Protein AF-A0A7C5I422-F1 (afdb_monomer)

Structure (mmCIF, N/CA/C/O backbone):
data_AF-A0A7C5I422-F1
#
_entry.id   AF-A0A7C5I422-F1
#
loop_
_atom_site.group_PDB
_atom_site.id
_atom_site.type_symbol
_atom_site.label_atom_id
_atom_site.label_alt_id
_atom_site.label_comp_id
_atom_site.label_asym_id
_atom_site.label_entity_id
_atom_site.label_seq_id
_atom_site.pdbx_PDB_ins_code
_atom_site.Cartn_x
_atom_site.Cartn_y
_atom_site.Cartn_z
_atom_site.occupancy
_atom_site.B_iso_or_equiv
_atom_site.auth_seq_id
_atom_site.auth_comp_id
_atom_site.auth_asym_id
_atom_site.auth_atom_id
_atom_site.pdbx_PDB_model_num
ATOM 1 N N . MET A 1 1 ? 21.939 -14.431 110.441 1.00 42.75 1 MET A N 1
ATOM 2 C CA . MET A 1 1 ? 22.656 -13.988 109.222 1.00 42.75 1 MET A CA 1
ATOM 3 C C . MET A 1 1 ? 22.230 -14.863 108.056 1.00 42.75 1 MET A C 1
ATOM 5 O O . MET A 1 1 ? 22.347 -16.078 108.140 1.00 42.75 1 MET A O 1
ATOM 9 N N . LYS A 1 2 ? 21.642 -14.237 107.033 1.00 37.41 2 LYS A N 1
ATOM 10 C CA . LYS A 1 2 ? 21.065 -14.858 105.834 1.00 37.41 2 LYS A CA 1
ATOM 11 C C . LYS A 1 2 ? 22.174 -15.446 104.947 1.00 37.41 2 LYS A C 1
ATOM 13 O O . LYS A 1 2 ? 23.120 -14.734 104.632 1.00 37.41 2 LYS A O 1
ATOM 18 N N . LYS A 1 3 ? 22.029 -16.696 104.501 1.00 43.66 3 LYS A N 1
ATOM 19 C CA . LYS A 1 3 ? 22.681 -17.207 103.285 1.00 43.66 3 LYS A CA 1
ATOM 20 C C . LYS A 1 3 ? 21.582 -17.301 102.229 1.00 43.66 3 LYS A C 1
ATOM 22 O O . LYS A 1 3 ? 20.646 -18.074 102.393 1.00 43.66 3 LYS A O 1
ATOM 27 N N . GLY A 1 4 ? 21.624 -16.405 101.247 1.00 39.38 4 GLY A N 1
ATOM 28 C CA . GLY A 1 4 ? 20.637 -16.345 100.173 1.00 39.38 4 GLY A CA 1
ATOM 29 C C . GLY A 1 4 ? 20.908 -17.432 99.140 1.00 39.38 4 GLY A C 1
ATOM 30 O O . GLY A 1 4 ? 22.001 -17.492 98.586 1.00 39.38 4 GLY A O 1
ATOM 31 N N . THR A 1 5 ? 19.913 -18.276 98.891 1.00 47.19 5 THR A N 1
ATOM 32 C CA . THR A 1 5 ? 19.882 -19.204 97.759 1.00 47.19 5 THR A CA 1
ATOM 33 C C . THR A 1 5 ? 19.388 -18.438 96.534 1.00 47.19 5 THR A C 1
ATOM 35 O O . THR A 1 5 ? 18.280 -17.906 96.541 1.00 47.19 5 THR A O 1
ATOM 38 N N . ILE A 1 6 ? 20.218 -18.353 95.496 1.00 46.00 6 ILE A N 1
ATOM 39 C CA . ILE A 1 6 ? 19.860 -17.779 94.194 1.00 46.00 6 ILE A CA 1
ATOM 40 C C . ILE A 1 6 ? 19.077 -18.846 93.420 1.00 46.00 6 ILE A C 1
ATOM 42 O O . ILE A 1 6 ? 19.628 -19.887 93.074 1.00 46.00 6 ILE A O 1
ATOM 46 N N . ILE A 1 7 ? 17.794 -18.594 93.161 1.00 45.88 7 ILE A N 1
ATOM 47 C CA . ILE A 1 7 ? 16.982 -19.372 92.218 1.00 45.88 7 ILE A CA 1
ATOM 48 C C . ILE A 1 7 ? 17.009 -18.620 90.887 1.00 45.88 7 ILE A C 1
ATOM 50 O O . ILE A 1 7 ? 16.511 -17.500 90.787 1.00 45.88 7 ILE A O 1
ATOM 54 N N . ILE A 1 8 ? 17.626 -19.227 89.875 1.00 39.50 8 ILE A N 1
ATOM 55 C CA . ILE A 1 8 ? 17.641 -18.733 88.496 1.00 39.50 8 ILE A CA 1
ATOM 56 C C . ILE A 1 8 ? 16.322 -19.164 87.843 1.00 39.50 8 ILE A C 1
ATOM 58 O O . ILE A 1 8 ? 16.102 -20.350 87.612 1.00 39.50 8 ILE A O 1
ATOM 62 N N . PHE A 1 9 ? 15.443 -18.206 87.548 1.00 37.94 9 PHE A N 1
ATOM 63 C CA . PHE A 1 9 ? 14.277 -18.424 86.690 1.00 37.94 9 PHE A CA 1
ATOM 64 C C . PHE A 1 9 ? 14.712 -18.277 85.227 1.00 37.94 9 PHE A C 1
ATOM 66 O O . PHE A 1 9 ? 14.971 -17.173 84.753 1.00 37.94 9 PHE A O 1
ATOM 73 N N . ILE A 1 10 ? 14.806 -19.396 84.510 1.00 41.19 10 ILE A N 1
ATOM 74 C CA . ILE A 1 10 ? 14.985 -19.409 83.056 1.00 41.19 10 ILE A CA 1
ATOM 75 C C . ILE A 1 10 ? 13.600 -19.188 82.440 1.00 41.19 10 ILE A C 1
ATOM 77 O O . ILE A 1 10 ? 12.771 -20.095 82.407 1.00 41.19 10 ILE A O 1
ATOM 81 N N . PHE A 1 11 ? 13.331 -17.963 81.986 1.00 38.19 11 PHE A N 1
ATOM 82 C CA . PHE A 1 11 ? 12.159 -17.655 81.168 1.00 38.19 11 PHE A CA 1
ATOM 83 C C . PHE A 1 11 ? 12.403 -18.200 79.756 1.00 38.19 11 PHE A C 1
ATOM 85 O O . PHE A 1 11 ? 13.104 -17.593 78.949 1.00 38.19 11 PHE A O 1
ATOM 92 N N . LEU A 1 12 ? 11.853 -19.379 79.469 1.00 34.06 12 LEU A N 1
ATOM 93 C CA . LEU A 1 12 ? 11.825 -19.938 78.122 1.00 34.06 12 LEU A CA 1
ATOM 94 C C . LEU A 1 12 ? 10.730 -19.197 77.339 1.00 34.06 12 LEU A C 1
ATOM 96 O O . LEU A 1 12 ? 9.546 -19.510 77.451 1.00 34.06 12 LEU A O 1
ATOM 100 N N . LEU A 1 13 ? 11.124 -18.150 76.611 1.00 36.38 13 LEU A N 1
ATOM 101 C CA . LEU A 1 13 ? 10.251 -17.418 75.694 1.00 36.38 13 LEU A CA 1
ATOM 102 C C . LEU A 1 13 ? 9.844 -18.370 74.556 1.00 36.38 13 LEU A C 1
ATOM 104 O O . LEU A 1 13 ? 10.608 -18.604 73.624 1.00 36.38 13 LEU A O 1
ATOM 108 N N . MET A 1 14 ? 8.650 -18.953 74.659 1.00 37.53 14 MET A N 1
ATOM 109 C CA . MET A 1 14 ? 7.974 -19.621 73.546 1.00 37.53 14 MET A CA 1
ATOM 110 C C . MET A 1 14 ? 7.678 -18.567 72.469 1.00 37.53 14 MET A C 1
ATOM 112 O O . MET A 1 14 ? 6.914 -17.639 72.750 1.00 37.53 14 MET A O 1
ATOM 116 N N . PRO A 1 15 ? 8.253 -18.654 71.255 1.00 45.06 15 PRO A N 1
ATOM 117 C CA . PRO A 1 15 ? 7.842 -17.780 70.172 1.00 45.06 15 PRO A CA 1
ATOM 118 C C . PRO A 1 15 ? 6.413 -18.165 69.790 1.00 45.06 15 PRO A C 1
ATOM 120 O O . PRO A 1 15 ? 6.154 -19.262 69.296 1.00 45.06 15 PRO A O 1
ATOM 123 N N . THR A 1 16 ? 5.466 -17.265 70.043 1.00 41.78 16 THR A N 1
ATOM 124 C CA . THR A 1 16 ? 4.132 -17.346 69.456 1.00 41.78 16 THR A CA 1
ATOM 125 C C . THR A 1 16 ? 4.304 -17.336 67.942 1.00 41.78 16 THR A C 1
ATOM 127 O O . THR A 1 16 ? 4.751 -16.335 67.380 1.00 41.78 16 THR A O 1
ATOM 130 N N . LEU A 1 17 ? 4.000 -18.461 67.292 1.00 39.16 17 LEU A N 1
ATOM 131 C CA . LEU A 1 17 ? 3.896 -18.569 65.841 1.00 39.16 17 LEU A CA 1
ATOM 132 C C . LEU A 1 17 ? 2.776 -17.638 65.372 1.00 39.16 17 LEU A C 1
ATOM 134 O O . LEU A 1 17 ? 1.605 -18.006 65.317 1.00 39.16 17 LEU A O 1
ATOM 138 N N . SER A 1 18 ? 3.144 -16.399 65.075 1.00 41.84 18 SER A N 1
ATOM 139 C CA . SER A 1 18 ? 2.324 -15.479 64.309 1.00 41.84 18 SER A CA 1
ATOM 140 C C . SER A 1 18 ? 2.145 -16.092 62.922 1.00 41.84 18 SER A C 1
ATOM 142 O O . SER A 1 18 ? 3.098 -16.155 62.145 1.00 41.84 18 SER A O 1
ATOM 144 N N . ASN A 1 19 ? 0.936 -16.567 62.619 1.00 40.19 19 ASN A N 1
ATOM 145 C CA . ASN A 1 19 ? 0.514 -16.896 61.260 1.00 40.19 19 ASN A CA 1
ATOM 146 C C . ASN A 1 19 ? 0.511 -15.606 60.429 1.00 40.19 19 ASN A C 1
ATOM 148 O O . ASN A 1 19 ? -0.520 -14.957 60.260 1.00 40.19 19 ASN A O 1
ATOM 152 N N . TYR A 1 20 ? 1.676 -15.214 59.921 1.00 44.88 20 TYR A N 1
ATOM 153 C CA . TYR A 1 20 ? 1.751 -14.316 58.783 1.00 44.88 20 TYR A CA 1
ATOM 154 C C . TYR A 1 20 ? 1.329 -15.131 57.564 1.00 44.88 20 TYR A C 1
ATOM 156 O O . TYR A 1 20 ? 2.139 -15.824 56.952 1.00 44.88 20 TYR A O 1
ATOM 164 N N . ALA A 1 21 ? 0.035 -15.090 57.244 1.00 41.12 21 ALA A N 1
ATOM 165 C CA . ALA A 1 21 ? -0.415 -15.430 55.907 1.00 41.12 21 ALA A CA 1
ATOM 166 C C . ALA A 1 21 ? 0.289 -14.455 54.956 1.00 41.12 21 ALA A C 1
ATOM 168 O O . ALA A 1 21 ? -0.007 -13.259 54.948 1.00 41.12 21 ALA A O 1
ATOM 169 N N . LEU A 1 22 ? 1.289 -14.953 54.227 1.00 39.84 22 LEU A N 1
ATOM 170 C CA . LEU A 1 22 ? 1.863 -14.229 53.101 1.00 39.84 22 LEU A CA 1
ATOM 171 C C . LEU A 1 22 ? 0.705 -13.857 52.164 1.00 39.84 22 LEU A C 1
ATOM 173 O O . LEU A 1 22 ? -0.143 -14.718 51.911 1.00 39.84 22 LEU A O 1
ATOM 177 N N . PRO A 1 23 ? 0.634 -12.614 51.657 1.00 40.69 23 PRO A N 1
ATOM 178 C CA . PRO A 1 23 ? -0.298 -12.292 50.591 1.00 40.69 23 PRO A CA 1
ATOM 179 C C . PRO A 1 23 ? -0.019 -13.264 49.446 1.00 40.69 23 PRO A C 1
ATOM 181 O O . PRO A 1 23 ? 1.083 -13.266 48.898 1.00 40.69 23 PRO A O 1
ATOM 184 N N . GLN A 1 24 ? -0.981 -14.132 49.125 1.00 39.84 24 GLN A N 1
ATOM 185 C CA . GLN A 1 24 ? -0.955 -14.817 47.843 1.00 39.84 24 GLN A CA 1
ATOM 186 C C . GLN A 1 24 ? -1.009 -13.710 46.798 1.00 39.84 24 GLN A C 1
ATOM 188 O O . GLN A 1 24 ? -2.012 -13.005 46.694 1.00 39.84 24 GLN A O 1
ATOM 193 N N . GLU A 1 25 ? 0.090 -13.518 46.071 1.00 43.03 25 GLU A N 1
ATOM 194 C CA . GLU A 1 25 ? 0.028 -12.830 44.794 1.00 43.03 25 GLU A CA 1
ATOM 195 C C . GLU A 1 25 ? -1.039 -13.567 43.984 1.00 43.03 25 GLU A C 1
ATOM 197 O O . GLU A 1 25 ? -0.890 -14.754 43.679 1.00 43.03 25 GLU A O 1
ATOM 202 N N . GLU A 1 26 ? -2.160 -12.897 43.706 1.00 38.03 26 GLU A N 1
ATOM 203 C CA . GLU A 1 26 ? -3.045 -13.317 42.632 1.00 38.03 26 GLU A CA 1
ATOM 204 C C . GLU A 1 26 ? -2.162 -13.370 41.388 1.00 38.03 26 GLU A C 1
ATOM 206 O O . GLU A 1 26 ? -1.845 -12.346 40.778 1.00 38.03 26 GLU A O 1
ATOM 211 N N . HIS A 1 27 ? -1.717 -14.574 41.032 1.00 35.91 27 HIS A N 1
ATOM 212 C CA . HIS A 1 27 ? -1.288 -14.868 39.684 1.00 35.91 27 HIS A CA 1
ATOM 213 C C . HIS A 1 27 ? -2.509 -14.595 38.812 1.00 35.91 27 HIS A C 1
ATOM 215 O O . HIS A 1 27 ? -3.337 -15.473 38.582 1.00 35.91 27 HIS A O 1
ATOM 221 N N . VAL A 1 28 ? -2.653 -13.343 38.373 1.00 38.44 28 VAL A N 1
ATOM 222 C CA . VAL A 1 28 ? -3.520 -12.977 37.266 1.00 38.44 28 VAL A CA 1
ATOM 223 C C . VAL A 1 28 ? -2.924 -13.716 36.083 1.00 38.44 28 VAL A C 1
ATOM 225 O O . VAL A 1 28 ? -1.978 -13.248 35.446 1.00 38.44 28 VAL A O 1
ATOM 228 N N . GLU A 1 29 ? -3.417 -14.932 35.867 1.00 41.16 29 GLU A N 1
ATOM 229 C CA . GLU A 1 29 ? -3.233 -15.687 34.645 1.00 41.16 29 GLU A CA 1
ATOM 230 C C . GLU A 1 29 ? -3.565 -14.697 33.529 1.00 41.16 29 GLU A C 1
ATOM 232 O O . GLU A 1 29 ? -4.702 -14.239 33.397 1.00 41.16 29 GLU A O 1
ATOM 237 N N . ARG A 1 30 ? -2.538 -14.213 32.822 1.00 40.03 30 ARG A N 1
ATOM 238 C CA . ARG A 1 30 ? -2.735 -13.294 31.706 1.00 40.03 30 ARG A CA 1
ATOM 239 C C . ARG A 1 30 ? -3.423 -14.108 30.624 1.00 40.03 30 ARG A C 1
ATOM 241 O O . ARG A 1 30 ? -2.750 -14.703 29.791 1.00 40.03 30 ARG A O 1
ATOM 248 N N . VAL A 1 31 ? -4.751 -14.151 30.661 1.00 48.97 31 VAL A N 1
ATOM 249 C CA . VAL A 1 31 ? -5.569 -14.616 29.548 1.00 48.97 31 VAL A CA 1
ATOM 250 C C . VAL A 1 31 ? -5.203 -13.709 28.381 1.00 48.97 31 VAL A C 1
ATOM 252 O O . VAL A 1 31 ? -5.547 -12.525 28.354 1.00 48.97 31 VAL A O 1
ATOM 255 N N . VAL A 1 32 ? -4.387 -14.231 27.469 1.00 56.88 32 VAL A N 1
ATOM 256 C CA . VAL A 1 32 ? -4.018 -13.520 26.252 1.00 56.88 32 VAL A CA 1
ATOM 257 C C . VAL A 1 32 ? -5.264 -13.541 25.380 1.00 56.88 32 VAL A C 1
ATOM 259 O O . VAL A 1 32 ? -5.565 -14.542 24.744 1.00 56.88 32 VAL A O 1
ATOM 262 N N . SER A 1 33 ? -6.028 -12.452 25.401 1.00 65.25 33 SER A N 1
ATOM 263 C CA . SER A 1 33 ? -7.147 -12.269 24.480 1.00 65.25 33 SER A CA 1
ATOM 264 C C . SER A 1 33 ? -6.579 -12.140 23.068 1.00 65.25 33 SER A C 1
ATOM 266 O O . SER A 1 33 ? -5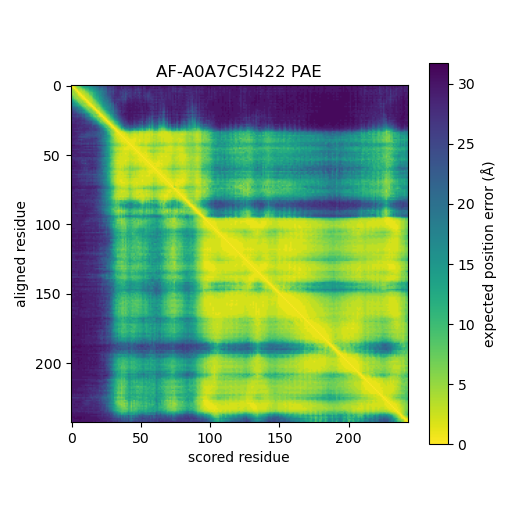.971 -11.122 22.733 1.00 65.25 33 SER A O 1
ATOM 268 N N . ILE A 1 34 ? -6.725 -13.187 22.255 1.00 75.56 34 ILE A N 1
ATOM 269 C CA . ILE A 1 34 ? -6.260 -13.198 20.866 1.00 75.56 34 ILE A CA 1
ATOM 270 C C . ILE A 1 34 ? -7.338 -12.557 19.992 1.00 75.56 34 ILE A C 1
ATOM 272 O O . ILE A 1 34 ? -8.433 -13.090 19.824 1.00 75.56 34 ILE A O 1
ATOM 276 N N . GLU A 1 35 ? -7.026 -11.401 19.412 1.00 81.00 35 GLU A N 1
ATOM 277 C CA . GLU A 1 35 ? -7.923 -10.717 18.483 1.00 81.00 35 GLU A CA 1
ATOM 278 C C . GLU A 1 35 ? -7.760 -11.260 17.058 1.00 81.00 35 GLU A C 1
ATOM 280 O O . GLU A 1 35 ? -6.677 -11.199 16.470 1.00 81.00 35 GLU A O 1
ATOM 285 N N . VAL A 1 36 ? -8.858 -11.735 16.460 1.00 85.00 36 VAL A N 1
ATOM 286 C CA . VAL A 1 36 ? -8.877 -12.238 15.078 1.00 85.00 36 VAL A CA 1
ATOM 287 C C . VAL A 1 36 ? -9.684 -11.285 14.184 1.00 85.00 36 VAL A C 1
ATOM 289 O O . VAL A 1 36 ? -10.916 -11.332 14.177 1.00 85.00 36 VAL A O 1
ATOM 292 N N . PRO A 1 37 ? -9.035 -10.395 13.407 1.00 85.56 37 PRO A N 1
ATOM 293 C CA . PRO A 1 37 ? -9.744 -9.459 12.543 1.00 85.56 37 PRO A CA 1
ATOM 294 C C . PRO A 1 37 ? -10.259 -10.150 11.275 1.00 85.56 37 PRO A C 1
ATOM 296 O O . PRO A 1 37 ? -9.485 -10.669 10.470 1.00 85.56 37 PRO A O 1
ATOM 299 N N . VAL A 1 38 ? -11.568 -10.070 11.034 1.00 88.19 38 VAL A N 1
ATOM 300 C CA . VAL A 1 38 ? -12.226 -10.642 9.847 1.00 88.19 38 VAL A CA 1
ATOM 301 C C . VAL A 1 38 ? -12.955 -9.574 9.029 1.00 88.19 38 VAL A C 1
ATOM 303 O O . VAL A 1 38 ? -13.407 -8.553 9.548 1.00 88.19 38 VAL A O 1
ATOM 306 N N . ARG A 1 39 ? -13.072 -9.789 7.712 1.00 89.88 39 ARG A N 1
ATOM 307 C CA . ARG A 1 39 ? -13.904 -8.967 6.816 1.00 89.88 39 ARG A CA 1
ATOM 308 C C . ARG A 1 39 ? -14.704 -9.873 5.895 1.00 89.88 39 ARG A C 1
ATOM 310 O O . ARG A 1 39 ? -14.115 -10.592 5.094 1.00 89.88 39 ARG A O 1
ATOM 317 N N . VAL A 1 40 ? -16.029 -9.793 5.972 1.00 90.88 40 VAL A N 1
ATOM 318 C CA . VAL A 1 40 ? -16.925 -10.656 5.195 1.00 90.88 40 VAL A CA 1
ATOM 319 C C . VAL A 1 40 ? -17.644 -9.843 4.124 1.00 90.88 40 VAL A C 1
ATOM 321 O O . VAL A 1 40 ? -18.265 -8.815 4.404 1.00 90.88 40 VAL A O 1
ATOM 324 N N . TYR A 1 41 ? -17.550 -10.310 2.879 1.00 92.06 41 TYR A N 1
ATOM 325 C CA . TYR A 1 41 ? -18.208 -9.704 1.726 1.00 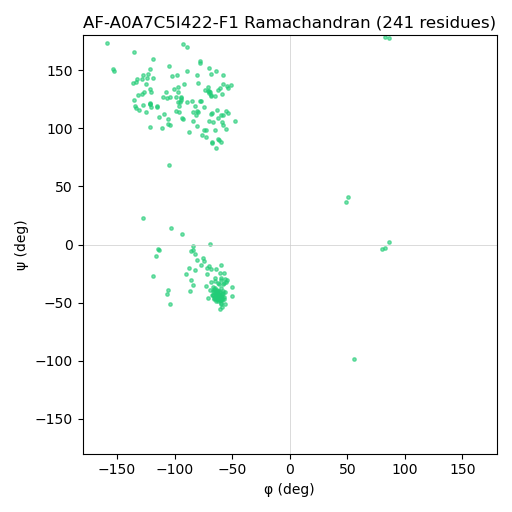92.06 41 TYR A CA 1
ATOM 326 C C . TYR A 1 41 ? -19.067 -10.739 1.004 1.00 92.06 41 TYR A C 1
ATOM 328 O O . TYR A 1 41 ? -18.622 -11.856 0.754 1.00 92.06 41 TYR A O 1
ATOM 336 N N . LYS A 1 42 ? -20.270 -10.344 0.583 1.00 91.75 42 LYS A N 1
ATOM 337 C CA . LYS A 1 42 ? -21.133 -11.134 -0.305 1.00 91.75 42 LYS A CA 1
ATOM 338 C C . LYS A 1 42 ? -21.397 -10.324 -1.566 1.00 91.75 42 LYS A C 1
ATOM 340 O O . LYS A 1 42 ? -21.951 -9.230 -1.493 1.00 91.75 42 LYS A O 1
ATOM 345 N N . LYS A 1 43 ? -20.975 -10.842 -2.725 1.00 93.06 43 LYS A N 1
ATOM 346 C CA . LYS A 1 43 ? -21.097 -10.157 -4.031 1.00 93.06 43 LYS A CA 1
ATOM 347 C C . LYS A 1 43 ? -20.548 -8.715 -4.013 1.00 93.06 43 LYS A C 1
ATOM 349 O O . LYS A 1 43 ? -21.160 -7.807 -4.557 1.00 93.06 43 LYS A O 1
ATOM 354 N N . GLY A 1 44 ? -19.415 -8.497 -3.340 1.00 87.81 44 GLY A N 1
ATOM 355 C CA . GLY A 1 44 ? -18.775 -7.178 -3.230 1.00 87.81 44 GLY A CA 1
ATOM 356 C C . GLY A 1 44 ? -19.377 -6.238 -2.177 1.00 87.81 44 GLY A C 1
ATOM 357 O O . GLY A 1 44 ? -18.821 -5.169 -1.937 1.00 87.81 44 GLY A O 1
ATOM 358 N N . HIS A 1 45 ? -20.455 -6.631 -1.498 1.00 91.50 45 HIS A N 1
ATOM 359 C CA . HIS A 1 45 ? -21.048 -5.853 -0.413 1.00 91.50 45 HIS A CA 1
ATOM 360 C C . HIS A 1 45 ? -20.559 -6.351 0.945 1.00 91.50 45 HIS A C 1
ATOM 362 O O . HIS A 1 45 ? -20.581 -7.552 1.212 1.00 91.50 45 HIS A O 1
ATOM 368 N N . PHE A 1 46 ? -20.117 -5.424 1.795 1.00 92.19 46 PHE A N 1
ATOM 369 C CA . PHE A 1 46 ? -19.721 -5.728 3.169 1.00 92.19 46 PHE A CA 1
ATOM 370 C C . PHE A 1 46 ? -20.944 -6.121 4.006 1.00 92.19 46 PHE A C 1
ATOM 372 O O . PHE A 1 46 ? -21.927 -5.375 4.047 1.00 92.19 46 PHE A O 1
ATOM 379 N N . ILE A 1 47 ? -20.854 -7.266 4.680 1.00 94.31 47 ILE A N 1
ATOM 380 C CA . ILE A 1 47 ? -21.902 -7.815 5.546 1.00 94.31 47 ILE A CA 1
ATOM 381 C C . ILE A 1 47 ? -21.613 -7.382 6.981 1.00 94.31 47 ILE A C 1
ATOM 383 O O . ILE A 1 47 ? -20.507 -7.577 7.478 1.00 94.31 47 ILE A O 1
ATOM 387 N N . ARG A 1 48 ? -22.584 -6.724 7.621 1.00 93.00 48 ARG A N 1
ATOM 388 C CA . ARG A 1 48 ? -22.402 -6.020 8.911 1.00 93.00 48 ARG A CA 1
ATOM 389 C C . ARG A 1 48 ? -23.224 -6.610 10.061 1.00 93.00 48 ARG A C 1
ATOM 391 O O . ARG A 1 48 ? -23.045 -6.233 11.217 1.00 93.00 48 ARG A O 1
ATOM 398 N N . ASP A 1 49 ? -24.119 -7.519 9.725 1.00 92.56 49 ASP A N 1
ATOM 399 C CA . ASP A 1 49 ? -25.153 -8.130 10.554 1.00 92.56 49 ASP A CA 1
ATOM 400 C C . ASP A 1 49 ? -24.803 -9.559 10.997 1.00 92.56 49 ASP A C 1
ATOM 402 O O . ASP A 1 49 ? -25.663 -10.258 11.513 1.00 92.56 49 ASP A O 1
ATOM 406 N N . LEU A 1 50 ? -23.539 -9.976 10.852 1.00 92.94 50 LEU A N 1
ATOM 407 C CA . LEU A 1 50 ? -23.061 -11.274 11.345 1.00 92.94 50 LEU A CA 1
ATOM 408 C C . LEU A 1 50 ? -22.998 -11.303 12.874 1.00 92.94 50 LEU A C 1
ATOM 410 O O . LEU A 1 50 ? -22.446 -10.392 13.493 1.00 92.94 50 LEU A O 1
ATOM 414 N N . SER A 1 51 ? -23.537 -12.346 13.476 1.00 92.69 51 SER A N 1
ATOM 415 C CA . SER A 1 51 ? -23.490 -12.628 14.909 1.00 92.69 51 SER A CA 1
ATOM 416 C C . SER A 1 51 ? -22.308 -13.526 15.270 1.00 92.69 51 SER A C 1
ATOM 418 O O . SER A 1 51 ? -21.638 -14.070 14.391 1.00 92.69 51 SER A O 1
ATOM 420 N N . ILE A 1 52 ? -22.074 -13.731 16.567 1.00 92.12 52 ILE A N 1
ATOM 421 C CA . ILE A 1 52 ? -21.059 -14.683 17.052 1.00 92.12 52 ILE A CA 1
ATOM 422 C C . ILE A 1 52 ? -21.273 -16.111 16.526 1.00 92.12 52 ILE A C 1
ATOM 424 O O . ILE A 1 52 ? -20.308 -16.828 16.278 1.00 92.12 52 ILE A O 1
ATOM 428 N N . HIS A 1 53 ? -22.526 -16.487 16.264 1.00 93.19 53 HIS A N 1
ATOM 429 C CA . HIS A 1 53 ? -22.925 -17.811 15.781 1.00 93.19 53 HIS A CA 1
ATOM 430 C C . HIS A 1 53 ? -22.584 -18.055 14.304 1.00 93.19 53 HIS A C 1
ATOM 432 O O . HIS A 1 53 ? -22.614 -19.195 13.846 1.00 93.19 53 HIS A O 1
ATOM 438 N N . ASP A 1 54 ? -22.253 -17.002 13.555 1.00 94.38 54 ASP A N 1
ATOM 439 C CA . ASP A 1 54 ? -21.854 -17.103 12.149 1.00 94.38 54 ASP A CA 1
ATOM 440 C C . ASP A 1 54 ? -20.361 -17.435 11.983 1.00 94.38 54 ASP A C 1
ATOM 442 O O . ASP A 1 54 ? -19.871 -17.578 10.858 1.00 94.38 54 ASP A O 1
ATOM 446 N N . PHE A 1 55 ? -19.626 -17.552 13.093 1.00 93.50 55 PHE A N 1
ATOM 447 C CA . PHE A 1 55 ? -18.192 -17.802 13.107 1.00 93.50 55 PHE A CA 1
ATOM 448 C C . PHE A 1 55 ? -17.847 -19.113 13.808 1.00 93.50 55 PHE A C 1
ATOM 450 O O . PHE A 1 55 ? -18.423 -19.489 14.825 1.00 93.50 55 PHE A O 1
ATOM 457 N N . LEU A 1 56 ? -16.833 -19.781 13.263 1.00 93.31 56 LEU A N 1
ATOM 458 C CA . LEU A 1 56 ? -16.206 -20.955 13.845 1.00 93.31 56 LEU A CA 1
ATOM 459 C C . LEU A 1 56 ? -14.697 -20.724 13.828 1.00 93.31 56 LEU A C 1
ATOM 461 O O . LEU A 1 56 ? -14.106 -20.578 12.755 1.00 93.31 56 LEU A O 1
ATOM 465 N N . LEU A 1 57 ? -14.085 -20.651 15.006 1.00 90.88 57 LEU A N 1
ATOM 466 C CA . LEU A 1 57 ? -12.651 -20.428 15.145 1.00 90.88 57 LEU A CA 1
ATOM 467 C C . LEU A 1 57 ? -11.956 -21.755 15.438 1.00 90.88 57 LEU A C 1
ATOM 469 O O . LEU A 1 57 ? -12.409 -22.512 16.291 1.00 90.88 57 LEU A O 1
ATOM 473 N N . HIS A 1 58 ? -10.854 -22.021 14.742 1.00 90.81 58 HIS A N 1
ATOM 474 C CA . HIS A 1 58 ? -9.961 -23.129 15.058 1.00 90.81 58 HIS A CA 1
ATOM 475 C C . HIS A 1 58 ? -8.529 -22.621 15.165 1.00 90.81 58 HIS A C 1
ATOM 477 O O . HIS A 1 58 ? -8.105 -21.789 14.363 1.00 90.81 58 HIS A O 1
ATOM 483 N N . GLU A 1 59 ? -7.784 -23.184 16.103 1.00 85.19 59 GLU A N 1
ATOM 484 C CA . GLU A 1 59 ? -6.339 -23.028 16.242 1.00 85.19 59 GLU A CA 1
ATOM 485 C C . GLU A 1 59 ? -5.726 -24.426 16.166 1.00 85.19 59 GLU A C 1
ATOM 487 O O . GLU A 1 59 ? -6.156 -25.328 16.883 1.00 85.19 59 GLU A O 1
ATOM 492 N N . ASP A 1 60 ? -4.822 -24.636 15.207 1.00 88.06 60 ASP A N 1
ATOM 493 C CA . ASP A 1 60 ? -4.192 -25.935 14.921 1.00 88.06 60 ASP A CA 1
ATOM 494 C C . ASP A 1 60 ? -5.180 -27.112 14.789 1.00 88.06 60 ASP A C 1
ATOM 496 O O . ASP A 1 60 ? -4.912 -28.248 15.176 1.00 88.06 60 ASP A O 1
ATOM 500 N N . GLY A 1 61 ? -6.355 -26.836 14.213 1.00 89.69 61 GLY A N 1
ATOM 501 C CA . GLY A 1 61 ? -7.418 -27.824 14.005 1.00 89.69 61 GLY A CA 1
ATOM 502 C C . GLY A 1 61 ? -8.309 -28.076 15.225 1.00 89.69 61 GLY A C 1
ATOM 503 O O . GLY A 1 61 ? -9.289 -28.808 15.107 1.00 89.69 61 GLY A O 1
ATOM 504 N N . VAL A 1 62 ? -8.034 -27.444 16.367 1.00 92.25 62 VAL A N 1
ATOM 505 C CA . VAL A 1 62 ? -8.869 -27.503 17.573 1.00 92.25 62 VAL A CA 1
ATOM 506 C C . VAL A 1 62 ? -9.824 -26.317 17.587 1.00 92.25 62 VAL A C 1
ATOM 508 O O . VAL A 1 62 ? -9.394 -25.172 17.451 1.00 92.25 62 VAL A O 1
ATOM 511 N N . GLN A 1 63 ? -11.122 -26.583 17.744 1.00 92.06 63 GLN A N 1
ATOM 512 C CA . GLN A 1 63 ? -12.131 -25.531 17.830 1.00 92.06 63 GLN A CA 1
ATOM 513 C C . GLN A 1 63 ? -11.912 -24.688 19.091 1.00 92.06 63 GLN A C 1
ATOM 515 O O . GLN A 1 63 ? -11.848 -25.218 20.198 1.00 92.06 63 GLN A O 1
ATOM 520 N N . GLN A 1 64 ? -11.837 -23.375 18.907 1.00 89.69 64 GLN A N 1
ATOM 521 C CA . GLN A 1 64 ? -11.671 -22.396 19.971 1.00 89.69 64 GLN A CA 1
ATOM 522 C C . GLN A 1 64 ? -13.006 -21.727 20.285 1.00 89.69 64 GLN A C 1
ATOM 524 O O . GLN A 1 64 ? -13.833 -21.489 19.396 1.00 89.69 64 GLN A O 1
ATOM 529 N N . LYS A 1 65 ? -13.212 -21.404 21.562 1.00 89.12 65 LYS A N 1
ATOM 530 C CA . LYS A 1 65 ? -14.355 -20.598 21.991 1.00 89.12 65 LYS A CA 1
ATOM 531 C C . LYS A 1 65 ? -14.151 -19.157 21.526 1.00 89.12 65 LYS A C 1
ATOM 533 O O . LYS A 1 65 ? -13.064 -18.603 21.661 1.00 89.12 65 LYS A O 1
ATOM 538 N N . ILE A 1 66 ? -15.206 -18.556 20.987 1.00 90.06 66 ILE A N 1
ATOM 539 C CA . ILE A 1 66 ? -15.238 -17.126 20.682 1.00 90.06 66 ILE A CA 1
ATOM 540 C C . ILE A 1 66 ? -15.924 -16.451 21.865 1.00 90.06 66 ILE A C 1
ATOM 542 O O . ILE A 1 66 ? -17.065 -16.776 22.169 1.00 90.06 66 ILE A O 1
ATOM 546 N N . ASP A 1 67 ? -15.232 -15.544 22.547 1.00 89.44 67 ASP A N 1
ATOM 547 C CA . ASP A 1 67 ? -15.781 -14.858 23.724 1.00 89.44 67 ASP A CA 1
ATOM 548 C C . ASP A 1 67 ? -16.640 -13.646 23.346 1.00 89.44 67 ASP A C 1
ATOM 550 O O . ASP A 1 67 ? -17.638 -13.338 24.007 1.00 89.44 67 ASP A O 1
ATOM 554 N N . ALA A 1 68 ? -16.243 -12.951 22.278 1.00 89.69 68 ALA A N 1
ATOM 555 C CA . ALA A 1 68 ? -16.864 -11.715 21.838 1.00 89.69 68 ALA A CA 1
ATOM 556 C C . ALA A 1 68 ? -16.684 -11.479 20.332 1.00 89.69 68 ALA A C 1
ATOM 558 O O . ALA A 1 68 ? -15.664 -11.850 19.747 1.00 89.69 68 ALA A O 1
ATOM 559 N N . VAL A 1 69 ? -17.642 -10.783 19.721 1.00 91.12 69 VAL A N 1
ATOM 560 C CA . VAL A 1 69 ? -17.556 -10.261 18.352 1.00 91.12 69 VAL A CA 1
ATOM 561 C C . VAL A 1 69 ? -17.847 -8.766 18.354 1.00 91.12 69 VAL A C 1
ATOM 563 O O . VAL A 1 69 ? -18.845 -8.301 18.903 1.00 91.12 69 VAL A O 1
ATOM 566 N N . TYR A 1 70 ? -16.980 -8.008 17.684 1.00 90.00 70 TYR A N 1
ATOM 567 C CA . TYR A 1 70 ? -17.079 -6.556 17.579 1.00 90.00 70 TYR A CA 1
ATOM 568 C C . TYR A 1 70 ? -17.192 -6.129 16.117 1.00 90.00 70 TYR A C 1
ATOM 570 O O . TYR A 1 70 ? -16.377 -6.506 15.271 1.00 90.00 70 TYR A O 1
ATOM 578 N N . LEU A 1 71 ? -18.162 -5.268 15.814 1.00 91.31 71 LEU A N 1
ATOM 579 C CA . LEU A 1 71 ? -18.218 -4.558 14.542 1.00 91.31 71 LEU A CA 1
ATOM 580 C C . LEU A 1 71 ? -17.410 -3.266 14.663 1.00 91.31 71 LEU A C 1
ATOM 582 O O . LEU A 1 71 ? -17.909 -2.246 15.137 1.00 91.31 71 LEU A O 1
ATOM 586 N N . ILE A 1 72 ? -16.160 -3.299 14.208 1.00 86.31 72 ILE A N 1
ATOM 587 C CA . ILE A 1 72 ? -15.279 -2.128 14.226 1.00 86.31 72 ILE A CA 1
ATOM 588 C C . ILE A 1 72 ? -15.355 -1.404 12.884 1.00 86.31 72 ILE A C 1
ATOM 590 O O . ILE A 1 72 ? -15.076 -1.969 11.823 1.00 86.31 72 ILE A O 1
ATOM 594 N N . LYS A 1 73 ? -15.647 -0.105 12.925 1.00 85.12 73 LYS A N 1
ATOM 595 C CA . LYS A 1 73 ? -15.581 0.774 11.758 1.00 85.12 73 LYS A CA 1
ATOM 596 C C . LYS A 1 73 ? -14.617 1.909 12.024 1.00 85.12 73 LYS A C 1
ATOM 598 O O . LYS A 1 73 ? -14.815 2.724 12.916 1.00 85.12 73 LYS A O 1
ATOM 603 N N . LYS A 1 74 ? -13.584 2.012 11.185 1.00 78.94 74 LYS A N 1
ATOM 604 C CA . LYS A 1 74 ? -12.499 2.992 11.348 1.00 78.94 74 LYS A CA 1
ATOM 605 C C . LYS A 1 74 ? -11.830 2.856 12.721 1.00 78.94 74 LYS A C 1
ATOM 607 O O . LYS A 1 74 ? -10.961 2.007 12.856 1.00 78.94 74 LYS A O 1
ATOM 612 N N . LYS A 1 75 ? -12.214 3.703 13.682 1.00 77.38 75 LYS A N 1
ATOM 613 C CA . LYS A 1 75 ? -11.679 3.747 15.045 1.00 77.38 75 LYS A CA 1
ATOM 614 C C . LYS A 1 75 ? -12.776 3.677 16.115 1.00 77.38 75 LYS A C 1
ATOM 616 O O . LYS A 1 75 ? -12.584 4.170 17.217 1.00 77.38 75 LYS A O 1
ATOM 621 N N . THR A 1 76 ? -13.943 3.140 15.770 1.00 81.38 76 THR A N 1
ATOM 622 C CA . THR A 1 76 ? -15.101 3.061 16.668 1.00 81.38 76 THR A CA 1
ATOM 623 C C . THR A 1 76 ? -15.713 1.668 16.624 1.00 81.38 76 THR A C 1
ATOM 625 O O . THR A 1 76 ? -15.846 1.093 15.539 1.00 81.38 76 THR A O 1
ATOM 628 N N . ILE A 1 77 ? -16.117 1.158 17.784 1.00 87.56 77 ILE A N 1
ATOM 629 C CA . ILE A 1 77 ? -16.952 -0.039 17.910 1.00 87.56 77 ILE A CA 1
ATOM 630 C C . ILE A 1 77 ? -18.401 0.398 17.648 1.00 87.56 77 ILE A C 1
ATOM 632 O O . ILE A 1 77 ? -18.933 1.238 18.366 1.00 87.56 77 ILE A O 1
ATOM 636 N N . GLU A 1 78 ? -19.018 -0.097 16.572 1.00 90.62 78 GLU A N 1
ATOM 637 C CA . GLU A 1 78 ? -20.427 0.184 16.240 1.00 90.62 78 GLU A CA 1
ATOM 638 C C . GLU A 1 78 ? -21.388 -0.844 16.854 1.00 90.62 78 GLU A C 1
ATOM 640 O O . GLU A 1 78 ? -22.559 -0.534 17.062 1.00 90.62 78 GLU A O 1
ATOM 645 N N . ARG A 1 79 ? -20.915 -2.067 17.118 1.00 91.69 79 ARG A N 1
ATOM 646 C CA . ARG A 1 79 ? -21.681 -3.137 17.768 1.00 91.69 79 ARG A CA 1
ATOM 64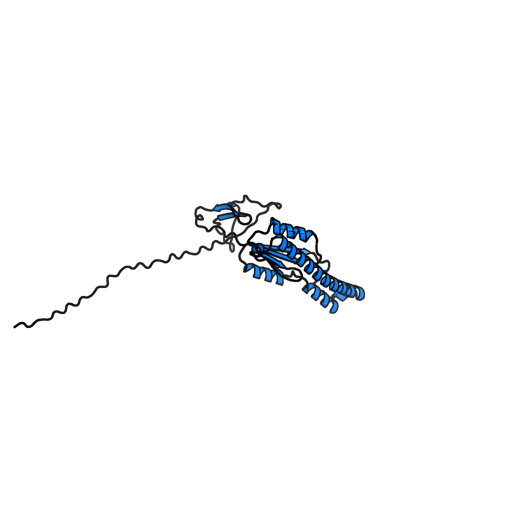7 C C . ARG A 1 79 ? -20.739 -4.076 18.503 1.00 91.69 79 ARG A C 1
ATOM 649 O O . ARG A 1 79 ? -19.621 -4.311 18.047 1.00 91.69 79 ARG A O 1
ATOM 656 N N . GLU A 1 80 ? -21.244 -4.640 19.583 1.00 90.69 80 GLU A N 1
ATOM 657 C CA . GLU A 1 80 ? -20.577 -5.626 20.413 1.00 90.69 80 GLU A CA 1
ATOM 658 C C . GLU A 1 80 ? -21.570 -6.735 20.766 1.00 90.69 80 GLU A C 1
ATOM 660 O O . GLU A 1 80 ? -22.740 -6.467 21.040 1.00 90.69 80 GLU A O 1
ATOM 665 N N . GLU A 1 81 ? -21.094 -7.972 20.733 1.00 90.25 81 GLU A N 1
ATOM 666 C CA . GLU A 1 81 ? -21.802 -9.162 21.187 1.00 90.25 81 GLU A CA 1
ATOM 667 C C . GLU A 1 81 ? -20.822 -9.972 22.040 1.00 90.25 81 GLU A C 1
ATOM 669 O O . GLU A 1 81 ? -19.773 -10.377 21.542 1.00 90.25 81 GLU A O 1
ATOM 674 N N . LYS A 1 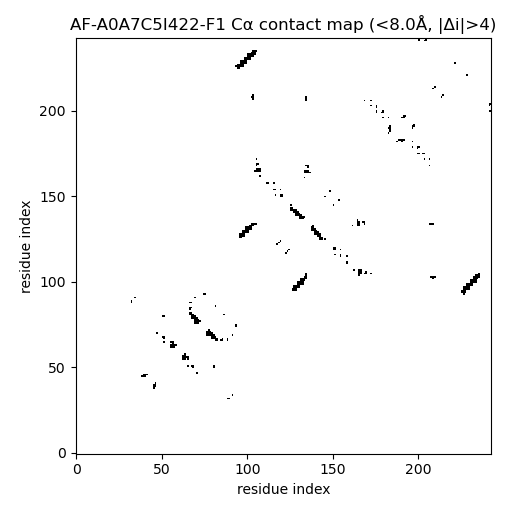82 ? -21.129 -10.156 23.328 1.00 88.50 82 LYS A N 1
ATOM 675 C CA . LYS A 1 82 ? -20.297 -10.873 24.307 1.00 88.50 82 LYS A CA 1
ATOM 676 C C . LYS A 1 82 ? -21.103 -11.993 24.951 1.00 88.50 82 LYS A C 1
ATOM 678 O O . LYS A 1 82 ? -22.281 -11.803 25.250 1.00 88.50 82 LYS A O 1
ATOM 683 N N . HIS A 1 83 ? -20.460 -13.122 25.235 1.00 82.38 83 HIS A N 1
ATOM 684 C CA . HIS A 1 83 ? -21.021 -14.095 26.174 1.00 82.38 83 HIS A CA 1
ATOM 685 C C . HIS A 1 83 ? -20.987 -13.545 27.613 1.00 82.38 83 HIS A C 1
ATOM 687 O O . HIS A 1 83 ? -20.122 -12.741 27.954 1.00 82.38 83 HIS A O 1
ATOM 693 N N . GLU A 1 84 ? -21.905 -13.979 28.483 1.00 71.06 84 GLU A N 1
ATOM 694 C CA . GLU A 1 84 ? -21.998 -13.491 29.876 1.00 71.06 84 GLU A CA 1
ATOM 695 C C . GLU A 1 84 ? -20.701 -13.710 30.676 1.00 71.06 84 GLU A C 1
ATOM 697 O O . GLU A 1 84 ? -20.291 -12.880 31.485 1.00 71.06 84 GLU A O 1
ATOM 702 N N . GLU A 1 85 ? -19.997 -14.801 30.386 1.00 69.62 85 GLU A N 1
ATOM 703 C CA . GLU A 1 85 ? -18.702 -15.145 30.984 1.00 69.62 85 GLU A CA 1
ATOM 704 C C . GLU A 1 85 ? -17.562 -14.235 30.480 1.00 69.62 85 GLU A C 1
ATOM 706 O O . GLU A 1 85 ? -16.537 -14.086 31.144 1.00 69.62 85 GLU A O 1
ATOM 711 N N . ALA A 1 86 ? -17.769 -13.578 29.334 1.00 64.38 86 ALA A N 1
ATOM 712 C CA . ALA A 1 86 ? -16.835 -12.683 28.657 1.00 64.38 86 ALA A CA 1
ATOM 713 C C . ALA A 1 86 ? -17.036 -11.199 29.024 1.00 64.38 86 ALA A C 1
ATOM 715 O O . ALA A 1 86 ? -16.413 -10.310 28.444 1.00 64.38 86 ALA A O 1
ATOM 716 N N . VAL A 1 87 ? -17.874 -10.882 30.019 1.00 60.12 87 VAL A N 1
ATOM 717 C CA . VAL A 1 87 ? -18.058 -9.496 30.505 1.00 60.12 87 VAL A CA 1
ATOM 718 C C . VAL A 1 87 ? -16.745 -8.905 31.046 1.00 60.12 87 VAL A C 1
ATOM 720 O O . VAL A 1 87 ? -16.554 -7.691 31.022 1.00 60.12 87 VAL A O 1
ATOM 723 N N . LYS A 1 88 ? -15.808 -9.758 31.483 1.00 59.88 88 LYS A N 1
ATOM 724 C CA . LYS A 1 88 ? -14.457 -9.363 31.917 1.00 59.88 88 LYS A CA 1
ATOM 725 C C . LYS A 1 88 ? -13.442 -9.257 30.772 1.00 59.88 88 LYS A C 1
ATOM 727 O O . LYS A 1 88 ? -12.307 -8.849 31.019 1.00 59.88 88 LYS A O 1
ATOM 732 N N . THR A 1 89 ? -13.807 -9.631 29.547 1.00 63.38 89 THR A N 1
ATOM 733 C CA . THR A 1 89 ? -12.894 -9.591 28.403 1.00 63.38 89 THR A CA 1
ATOM 734 C C . THR A 1 89 ? -12.617 -8.141 28.033 1.00 63.38 89 THR A C 1
ATOM 736 O O . THR A 1 89 ? -13.532 -7.322 27.905 1.00 63.38 89 THR A O 1
ATOM 739 N N . ARG A 1 90 ? -11.331 -7.815 27.894 1.00 67.06 90 ARG A N 1
ATOM 740 C CA . ARG A 1 90 ? -10.866 -6.476 27.527 1.00 67.06 90 ARG A CA 1
ATOM 741 C C . ARG A 1 90 ? -11.476 -6.080 26.177 1.00 67.06 90 ARG A C 1
ATOM 743 O O . ARG A 1 90 ? -11.560 -6.909 25.272 1.00 67.06 90 ARG A O 1
ATOM 750 N N . GLU A 1 91 ? -11.921 -4.829 26.057 1.00 71.25 91 GLU A N 1
ATOM 751 C CA . GLU A 1 91 ? -12.318 -4.283 24.755 1.00 71.25 91 GLU A CA 1
ATOM 752 C C . GLU A 1 91 ? -11.143 -4.371 23.774 1.00 71.25 91 GLU A C 1
ATOM 754 O O . GLU A 1 91 ? -9.992 -4.218 24.203 1.00 71.25 91 GLU A O 1
ATOM 759 N N . PRO A 1 92 ? -11.412 -4.611 22.478 1.00 69.94 92 PRO A N 1
ATOM 760 C CA . PRO A 1 92 ? -10.357 -4.751 21.500 1.00 69.94 92 PRO A CA 1
ATOM 761 C C . PRO A 1 92 ? -9.578 -3.447 21.424 1.00 69.94 92 PRO A C 1
ATOM 763 O O . PRO A 1 92 ? -10.159 -2.357 21.323 1.00 69.94 92 PRO A O 1
ATOM 766 N N . GLU A 1 93 ? -8.256 -3.546 21.443 1.00 68.44 93 GLU A N 1
ATOM 767 C CA . GLU A 1 93 ? -7.439 -2.366 21.231 1.00 68.44 93 GLU A CA 1
ATOM 768 C C . GLU A 1 93 ? -7.626 -1.946 19.774 1.00 68.44 93 GLU A C 1
ATOM 770 O O . GLU A 1 93 ? -7.257 -2.652 18.837 1.00 68.44 93 GLU A O 1
ATOM 775 N N . ILE A 1 94 ? -8.262 -0.788 19.560 1.00 68.69 94 ILE A N 1
ATOM 776 C CA . ILE A 1 94 ? -8.492 -0.244 18.221 1.00 68.69 94 ILE A CA 1
ATOM 777 C C . ILE A 1 94 ? -7.135 0.146 17.640 1.00 68.69 94 ILE A C 1
ATOM 779 O O . ILE A 1 94 ? -6.644 1.267 17.788 1.00 68.69 94 ILE A O 1
ATOM 783 N N . ALA A 1 95 ? -6.522 -0.841 17.006 1.00 65.56 95 ALA A N 1
ATOM 784 C CA . ALA A 1 95 ? -5.107 -0.838 16.752 1.00 65.56 95 ALA A CA 1
ATOM 785 C C . ALA A 1 95 ? -4.732 0.249 15.735 1.00 65.56 95 ALA A C 1
ATOM 787 O O . ALA A 1 95 ? -5.495 0.564 14.810 1.00 65.56 95 ALA A O 1
ATOM 788 N N . SER A 1 96 ? -3.542 0.830 15.902 1.00 77.88 96 SER A N 1
ATOM 789 C CA . SER A 1 96 ? -2.991 1.812 14.965 1.00 77.88 96 SER A CA 1
ATOM 790 C C . SER A 1 96 ? -3.053 1.269 13.532 1.00 77.88 96 SER A C 1
ATOM 792 O O . SER A 1 96 ? -2.818 0.087 13.278 1.00 77.88 96 SER A O 1
ATOM 794 N N . ARG A 1 97 ? -3.455 2.103 12.566 1.00 89.12 97 ARG A N 1
ATOM 795 C CA . ARG A 1 97 ? -3.593 1.658 11.172 1.00 89.12 97 ARG A CA 1
ATOM 796 C C . ARG A 1 97 ? -2.340 2.033 10.405 1.00 89.12 97 ARG A C 1
ATOM 798 O O . ARG A 1 97 ? -1.981 3.206 10.313 1.00 89.12 97 ARG A O 1
ATOM 805 N N . ASN A 1 98 ? -1.708 1.026 9.826 1.00 91.56 98 ASN A N 1
ATOM 806 C CA . ASN A 1 98 ? -0.470 1.140 9.079 1.00 91.56 98 ASN A CA 1
ATOM 807 C C . ASN A 1 98 ? -0.747 0.819 7.616 1.00 91.56 98 ASN A C 1
ATOM 809 O O . ASN A 1 98 ? -1.030 -0.324 7.247 1.00 91.56 98 ASN A O 1
ATOM 813 N N . PHE A 1 99 ? -0.676 1.841 6.773 1.00 94.38 99 PHE A N 1
ATOM 814 C CA . PHE A 1 99 ? -0.842 1.696 5.337 1.00 94.38 99 PHE A CA 1
ATOM 815 C C . PHE A 1 99 ? 0.511 1.467 4.672 1.00 94.38 99 PHE A C 1
ATOM 817 O O . PHE A 1 99 ? 1.496 2.136 4.982 1.00 94.38 99 PHE A O 1
ATOM 824 N N . VAL A 1 100 ? 0.555 0.545 3.717 1.00 95.25 100 VAL A N 1
ATOM 825 C CA . VAL A 1 100 ? 1.720 0.310 2.870 1.00 95.25 100 VAL A CA 1
ATOM 826 C C . VAL A 1 100 ? 1.295 0.349 1.417 1.00 95.25 100 VAL A C 1
ATOM 828 O O . VAL A 1 100 ? 0.481 -0.462 0.984 1.00 95.25 100 VAL A O 1
ATOM 831 N N . PHE A 1 101 ? 1.866 1.270 0.653 1.00 95.88 101 PHE A N 1
ATOM 832 C CA . PHE A 1 101 ? 1.720 1.312 -0.796 1.00 95.88 101 PHE A CA 1
ATOM 833 C C . PHE A 1 101 ? 2.992 0.795 -1.446 1.00 95.88 101 PHE A C 1
ATOM 835 O O . PHE A 1 101 ? 4.079 1.289 -1.155 1.00 95.88 101 PHE A O 1
ATOM 842 N N . VAL A 1 102 ? 2.852 -0.175 -2.341 1.00 94.19 102 VAL A N 1
ATOM 843 C CA . VAL A 1 102 ? 3.941 -0.691 -3.170 1.00 94.19 102 VAL A CA 1
ATOM 844 C C . VAL A 1 102 ? 3.621 -0.360 -4.618 1.00 94.19 102 VAL A C 1
ATOM 846 O O . VAL A 1 102 ? 2.587 -0.777 -5.132 1.00 94.19 102 VAL A O 1
ATOM 849 N N . PHE A 1 103 ? 4.484 0.417 -5.264 1.00 92.50 103 PHE A N 1
ATOM 850 C CA . PHE A 1 103 ? 4.329 0.831 -6.653 1.00 92.50 103 PHE A CA 1
ATOM 851 C C . PHE A 1 103 ? 5.309 0.071 -7.546 1.00 92.50 103 PHE A C 1
ATOM 853 O O . PHE A 1 103 ? 6.487 0.413 -7.616 1.00 92.50 103 PHE A O 1
ATOM 860 N N . GLU A 1 104 ? 4.788 -0.915 -8.270 1.00 90.06 104 GLU A N 1
ATOM 861 C CA . GLU A 1 104 ? 5.447 -1.608 -9.379 1.00 90.06 104 GLU A CA 1
ATOM 862 C C . GLU A 1 104 ? 4.832 -1.116 -10.691 1.00 90.06 104 GLU A C 1
ATOM 864 O O . GLU A 1 104 ? 4.073 -1.812 -11.369 1.00 90.06 104 GLU A O 1
ATOM 869 N N . ILE A 1 105 ? 5.094 0.152 -11.002 1.00 89.31 105 ILE A N 1
ATOM 870 C CA . ILE A 1 105 ? 4.582 0.814 -12.201 1.00 89.31 105 ILE A CA 1
ATOM 871 C C . ILE A 1 105 ? 5.703 1.558 -12.915 1.00 89.31 105 ILE A C 1
ATOM 873 O O . ILE A 1 105 ? 6.559 2.181 -12.287 1.00 89.31 105 ILE A O 1
ATOM 877 N N . HIS A 1 106 ? 5.655 1.519 -14.244 1.00 85.69 106 HIS A N 1
ATOM 878 C CA . HIS A 1 106 ? 6.674 2.100 -15.126 1.00 85.69 106 HIS A CA 1
ATOM 879 C C . HIS A 1 106 ? 6.126 3.279 -15.924 1.00 85.69 106 HIS A C 1
ATOM 881 O O . HIS A 1 106 ? 6.848 3.937 -16.660 1.00 85.69 106 HIS A O 1
ATOM 887 N N . THR A 1 107 ? 4.833 3.568 -15.815 1.00 87.44 107 THR A N 1
ATOM 888 C CA . THR A 1 107 ? 4.202 4.719 -16.454 1.00 87.44 107 THR A CA 1
ATOM 889 C C . THR A 1 107 ? 3.357 5.453 -15.434 1.00 87.44 107 THR A C 1
ATOM 891 O O . THR A 1 107 ? 2.533 4.865 -14.735 1.00 87.44 107 THR A O 1
ATOM 894 N N . TYR A 1 108 ? 3.563 6.764 -15.340 1.00 88.88 108 TYR A N 1
ATOM 895 C CA . TYR A 1 108 ? 2.775 7.583 -14.437 1.00 88.88 108 TYR A CA 1
ATOM 896 C C . TYR A 1 108 ? 1.364 7.778 -14.999 1.00 88.88 108 TYR A C 1
ATOM 898 O O . TYR A 1 108 ? 1.187 8.368 -16.064 1.00 88.88 108 TYR A O 1
ATOM 906 N N . LEU A 1 109 ? 0.362 7.307 -14.258 1.00 90.44 109 LEU A N 1
ATOM 907 C CA . LEU A 1 109 ? -1.047 7.474 -14.598 1.00 90.44 109 LEU A CA 1
ATOM 908 C C . LEU A 1 109 ? -1.603 8.700 -13.857 1.00 90.44 109 LEU A C 1
ATOM 910 O O . LEU A 1 109 ? -1.581 8.701 -12.625 1.00 90.44 109 LEU A O 1
ATOM 914 N N . PRO A 1 110 ? -2.163 9.716 -14.545 1.00 90.81 110 PRO A N 1
ATOM 915 C CA . PRO A 1 110 ? -2.749 10.888 -13.886 1.00 90.81 110 PRO A CA 1
ATOM 916 C C . PRO A 1 110 ? -3.810 10.539 -12.833 1.00 90.81 110 PRO A C 1
ATOM 918 O O . PRO A 1 110 ? -3.911 11.223 -11.816 1.00 90.81 110 PRO A O 1
ATOM 921 N N . LYS A 1 111 ? -4.529 9.423 -13.028 1.00 92.69 111 LYS A N 1
ATOM 922 C CA . LYS A 1 111 ? -5.520 8.883 -12.086 1.00 92.69 111 LYS A CA 1
ATOM 923 C C . LYS A 1 111 ? -4.948 8.610 -10.690 1.00 92.69 111 LYS A C 1
ATOM 925 O O . LYS A 1 111 ? -5.689 8.642 -9.713 1.00 92.69 111 LYS A O 1
ATOM 930 N N . LEU A 1 112 ? -3.634 8.394 -10.566 1.00 92.25 112 LEU A N 1
ATOM 931 C CA . LEU A 1 112 ? -2.972 8.246 -9.268 1.00 92.25 112 LEU A CA 1
ATOM 932 C C . LEU A 1 112 ? -3.135 9.486 -8.390 1.00 92.25 112 LEU A C 1
ATOM 934 O O . LEU A 1 112 ? -3.205 9.338 -7.176 1.00 92.25 112 LEU A O 1
ATOM 938 N N . ASN A 1 113 ? -3.245 10.684 -8.971 1.00 93.25 113 ASN A N 1
ATOM 939 C CA . ASN A 1 113 ? -3.506 11.891 -8.188 1.00 93.25 113 ASN A CA 1
ATOM 940 C C . ASN A 1 113 ? -4.849 11.802 -7.476 1.00 93.25 113 ASN A C 1
ATOM 942 O O . ASN A 1 113 ? -4.902 12.008 -6.270 1.00 93.25 113 ASN A O 1
ATOM 946 N N . GLU A 1 114 ? -5.896 11.396 -8.194 1.00 94.31 114 GLU A N 1
ATOM 947 C CA . GLU A 1 114 ? -7.229 11.220 -7.619 1.00 94.31 114 GLU A CA 1
ATOM 948 C C . GLU A 1 114 ? -7.243 10.132 -6.539 1.00 94.31 114 GLU A C 1
ATOM 950 O O . GLU A 1 114 ? -7.880 10.301 -5.502 1.00 94.31 114 GLU A O 1
ATOM 955 N N . VAL A 1 115 ? -6.507 9.032 -6.743 1.00 93.31 115 VAL A N 1
ATOM 956 C CA . VAL A 1 115 ? -6.374 7.964 -5.738 1.00 93.31 115 VAL A CA 1
ATOM 957 C C . VAL A 1 115 ? -5.675 8.481 -4.481 1.00 93.31 115 VAL A C 1
ATOM 959 O O . VAL A 1 115 ? -6.138 8.206 -3.373 1.00 93.31 115 VAL A O 1
ATOM 962 N N . MET A 1 116 ? -4.587 9.243 -4.630 1.00 94.88 116 MET A N 1
ATOM 963 C CA . MET A 1 116 ? -3.892 9.846 -3.491 1.00 94.88 116 MET A CA 1
ATOM 964 C C . MET A 1 116 ? -4.796 10.856 -2.778 1.00 94.88 116 MET A C 1
ATOM 966 O O . MET A 1 116 ? -4.947 10.778 -1.562 1.00 94.88 116 MET A O 1
ATOM 970 N N . ASP A 1 117 ? -5.462 11.747 -3.512 1.00 94.50 117 ASP A N 1
ATOM 971 C CA . ASP A 1 117 ? -6.371 12.737 -2.931 1.00 94.50 117 ASP A CA 1
ATOM 972 C C . ASP A 1 117 ? -7.530 12.062 -2.186 1.00 94.50 117 ASP A C 1
ATOM 974 O O . ASP A 1 117 ? -7.840 12.434 -1.053 1.00 94.50 117 ASP A O 1
ATOM 978 N N . TYR A 1 118 ? -8.129 11.014 -2.758 1.00 94.44 118 TYR A N 1
ATOM 979 C CA . TYR A 1 118 ? -9.149 10.217 -2.079 1.00 94.44 118 TYR A CA 1
ATOM 980 C C . TYR A 1 118 ? -8.604 9.567 -0.803 1.00 94.44 118 TYR A C 1
ATOM 982 O O . TYR A 1 118 ? -9.233 9.652 0.254 1.00 94.44 118 TYR A O 1
ATOM 990 N N . PHE A 1 119 ? -7.423 8.948 -0.872 1.00 94.94 119 PHE A N 1
ATOM 991 C CA . PHE A 1 119 ? -6.808 8.292 0.275 1.00 94.94 119 PHE A CA 1
ATOM 992 C C . PHE A 1 119 ? -6.583 9.269 1.436 1.00 94.94 119 PHE A C 1
ATOM 994 O O . PHE A 1 119 ? -7.087 9.033 2.536 1.00 94.94 119 PHE A O 1
ATOM 1001 N N . PHE A 1 120 ? -5.906 10.395 1.204 1.00 92.88 120 PHE A N 1
ATOM 1002 C CA . PHE A 1 120 ? -5.609 11.359 2.270 1.00 92.88 120 PHE A CA 1
ATOM 1003 C C . PHE A 1 120 ? -6.870 12.037 2.827 1.00 92.88 120 PHE A C 1
ATOM 1005 O O . PHE A 1 120 ? -6.963 12.270 4.038 1.00 92.88 120 PHE A O 1
ATOM 1012 N N . ASN A 1 121 ? -7.861 12.320 1.973 1.00 91.12 121 ASN A N 1
ATOM 1013 C CA . ASN A 1 121 ? -9.053 13.068 2.373 1.00 91.12 121 ASN A CA 1
ATOM 1014 C C . ASN A 1 121 ? -10.162 12.196 2.975 1.00 91.12 121 ASN A C 1
ATOM 1016 O O . ASN A 1 121 ? -10.925 12.685 3.810 1.00 91.12 121 ASN A O 1
ATOM 1020 N N . LYS A 1 122 ? -10.288 10.928 2.564 1.00 88.50 122 LYS A N 1
ATOM 1021 C CA . LYS A 1 122 ? -11.426 10.064 2.935 1.00 88.50 122 LYS A CA 1
ATOM 1022 C C . LYS A 1 122 ? -11.037 8.810 3.716 1.00 88.50 122 LYS A C 1
ATOM 1024 O O . LYS A 1 122 ? -11.866 8.314 4.480 1.00 88.50 122 LYS A O 1
ATOM 1029 N N . VAL A 1 123 ? -9.816 8.301 3.547 1.00 89.25 123 VAL A N 1
ATOM 1030 C CA . VAL A 1 123 ? -9.385 7.018 4.136 1.00 89.25 123 VAL A CA 1
ATOM 1031 C C . VAL A 1 123 ? -8.485 7.231 5.349 1.00 89.25 123 VAL A C 1
ATOM 1033 O O . VAL A 1 123 ? -8.746 6.669 6.419 1.00 89.25 123 VAL A O 1
ATOM 1036 N N . MET A 1 124 ? -7.446 8.047 5.185 1.00 87.56 124 MET A N 1
ATOM 1037 C CA . MET A 1 124 ? -6.437 8.291 6.206 1.00 87.56 124 MET A CA 1
ATOM 1038 C C . MET A 1 124 ? -7.004 9.167 7.326 1.00 87.56 124 MET A C 1
ATOM 1040 O O . MET A 1 124 ? -7.640 10.197 7.087 1.00 87.56 124 MET A O 1
ATOM 1044 N N . LEU A 1 125 ? -6.771 8.772 8.568 1.00 85.81 125 LEU A N 1
ATOM 1045 C CA . LEU A 1 125 ? -7.216 9.439 9.785 1.00 85.81 125 LEU A CA 1
ATOM 1046 C C . LEU A 1 125 ? -6.002 9.877 10.619 1.00 85.81 125 LEU A C 1
ATOM 1048 O O . LEU A 1 125 ? -4.904 9.353 10.433 1.00 85.81 125 LEU A O 1
ATOM 1052 N N . PRO A 1 126 ? -6.177 10.843 11.539 1.00 82.19 126 PRO A N 1
ATOM 1053 C CA . PRO A 1 126 ? -5.139 11.173 12.512 1.00 82.19 126 PRO A CA 1
ATOM 1054 C C . PRO A 1 126 ? -4.699 9.927 13.290 1.00 82.19 126 PRO A C 1
ATOM 1056 O O . PRO A 1 126 ? -5.547 9.127 13.695 1.00 82.19 126 PRO A O 1
ATOM 1059 N N . GLY A 1 127 ? -3.392 9.756 13.489 1.00 82.56 127 GLY A N 1
ATOM 1060 C CA . GLY A 1 127 ? -2.821 8.571 14.137 1.00 82.56 127 GLY A CA 1
ATOM 1061 C C . GLY A 1 127 ? -2.554 7.384 13.200 1.00 82.56 127 GLY A C 1
ATOM 1062 O O . GLY A 1 127 ? -2.172 6.325 13.674 1.00 82.56 127 GLY A O 1
ATOM 1063 N N . ASP A 1 128 ? -2.805 7.506 11.894 1.00 88.62 128 ASP A N 1
ATOM 1064 C CA . ASP A 1 128 ? -2.404 6.475 10.931 1.00 88.62 128 ASP A CA 1
ATOM 1065 C C . ASP A 1 128 ? -0.986 6.728 10.407 1.00 88.62 128 ASP A C 1
ATOM 1067 O O . ASP A 1 128 ? -0.585 7.879 10.204 1.00 88.62 128 ASP A O 1
ATOM 1071 N N . SER A 1 129 ? -0.270 5.657 10.071 1.00 91.75 129 SER A N 1
ATOM 1072 C CA . SER A 1 129 ? 1.012 5.724 9.367 1.00 91.75 129 SER A CA 1
ATOM 1073 C C . SER A 1 129 ? 0.861 5.313 7.896 1.00 91.75 129 SER A C 1
ATOM 1075 O O . SER A 1 129 ? -0.040 4.554 7.528 1.00 91.75 129 SER A O 1
ATOM 1077 N N . LEU A 1 130 ? 1.742 5.818 7.030 1.00 94.62 130 LEU A N 1
ATOM 1078 C CA . LEU A 1 130 ? 1.828 5.396 5.631 1.00 94.62 130 LEU A CA 1
ATOM 1079 C C . LEU A 1 130 ? 3.289 5.183 5.227 1.00 94.62 130 LEU A C 1
ATOM 1081 O O . LEU A 1 130 ? 4.101 6.106 5.286 1.00 94.62 130 LEU A O 1
ATOM 1085 N N . LYS A 1 131 ? 3.611 3.988 4.735 1.00 94.44 131 LYS A N 1
ATOM 1086 C CA . LYS A 1 131 ? 4.876 3.675 4.065 1.00 94.44 131 LYS A CA 1
ATOM 1087 C C . LYS A 1 131 ? 4.632 3.513 2.570 1.00 94.44 131 LYS A C 1
ATOM 1089 O O . LYS A 1 131 ? 3.716 2.812 2.158 1.00 94.44 131 LYS A O 1
ATOM 1094 N N . VAL A 1 132 ? 5.443 4.161 1.748 1.00 94.88 132 VAL A N 1
ATOM 1095 C CA . VAL A 1 132 ? 5.296 4.158 0.291 1.00 94.88 132 VAL A CA 1
ATOM 1096 C C . VAL A 1 132 ? 6.589 3.688 -0.338 1.00 94.88 132 VAL A C 1
ATOM 1098 O O . VAL A 1 132 ? 7.596 4.381 -0.262 1.00 94.88 132 VAL A O 1
ATOM 1101 N N . TYR A 1 133 ? 6.554 2.532 -0.978 1.00 92.38 133 TYR A N 1
ATOM 1102 C CA . TYR A 1 133 ? 7.635 2.002 -1.790 1.00 92.38 133 TYR A CA 1
ATOM 1103 C C . TYR A 1 133 ? 7.395 2.420 -3.236 1.00 92.38 133 TYR A C 1
ATOM 1105 O O . TYR A 1 133 ? 6.456 1.951 -3.877 1.00 92.38 133 TYR A O 1
ATOM 1113 N N . THR A 1 134 ? 8.212 3.344 -3.733 1.00 92.19 134 THR A N 1
ATOM 1114 C CA . THR A 1 134 ? 8.220 3.741 -5.142 1.00 92.19 134 THR A CA 1
ATOM 1115 C C . THR A 1 134 ? 9.179 2.854 -5.928 1.00 92.19 134 THR A C 1
ATOM 1117 O O . THR A 1 134 ? 10.007 2.156 -5.332 1.00 92.19 134 THR A O 1
ATOM 1120 N N . PRO A 1 135 ? 9.163 2.932 -7.268 1.00 88.12 135 PRO A N 1
ATOM 1121 C CA . PRO A 1 135 ? 10.144 2.224 -8.067 1.00 88.12 135 PRO A CA 1
ATOM 1122 C C . PRO A 1 135 ? 11.592 2.629 -7.764 1.00 88.12 135 PRO A C 1
ATOM 1124 O O . PRO A 1 135 ? 12.497 1.877 -8.107 1.00 88.12 135 PRO A O 1
ATOM 1127 N N . VAL A 1 136 ? 11.845 3.773 -7.118 1.00 88.38 136 VAL A N 1
ATOM 1128 C CA . VAL A 1 136 ? 13.199 4.269 -6.818 1.00 88.38 136 VAL A CA 1
ATOM 1129 C C . VAL A 1 136 ? 13.559 4.123 -5.340 1.00 88.38 136 VAL A C 1
ATOM 1131 O O . VAL A 1 136 ? 14.691 3.752 -5.036 1.00 88.38 136 VAL A O 1
ATOM 1134 N N . ARG A 1 137 ? 12.647 4.439 -4.411 1.00 89.88 137 ARG A N 1
ATOM 1135 C CA . ARG A 1 137 ? 12.944 4.479 -2.970 1.00 89.88 137 ARG A CA 1
ATOM 1136 C C . ARG A 1 137 ? 11.696 4.348 -2.097 1.00 89.88 137 ARG A C 1
ATOM 1138 O O . ARG A 1 137 ? 10.573 4.404 -2.581 1.00 89.88 137 ARG A O 1
ATOM 1145 N N . ALA A 1 138 ? 11.899 4.241 -0.787 1.00 91.19 138 ALA A N 1
ATOM 1146 C CA . ALA A 1 138 ? 10.814 4.271 0.187 1.00 91.19 138 ALA A CA 1
ATOM 1147 C C . ALA A 1 138 ? 10.630 5.665 0.816 1.00 91.19 138 ALA A C 1
ATOM 1149 O O . ALA A 1 138 ? 11.597 6.384 1.075 1.00 91.19 138 ALA A O 1
ATOM 1150 N N . TYR A 1 139 ? 9.381 6.014 1.112 1.00 94.19 139 TYR A N 1
ATOM 1151 C CA . TYR A 1 139 ? 8.979 7.172 1.904 1.00 94.19 139 TYR A CA 1
ATOM 1152 C C . TYR A 1 139 ? 8.127 6.724 3.088 1.00 94.19 139 TYR A C 1
ATOM 1154 O O . TYR A 1 139 ? 7.345 5.783 2.969 1.00 94.19 139 TYR A O 1
ATOM 1162 N N . THR A 1 140 ? 8.237 7.432 4.208 1.00 92.69 140 THR A N 1
ATOM 1163 C CA . THR A 1 140 ? 7.437 7.166 5.407 1.00 92.69 140 THR A CA 1
ATOM 1164 C C . THR A 1 140 ? 6.768 8.452 5.864 1.00 92.69 140 THR A C 1
ATOM 1166 O O . THR A 1 140 ? 7.430 9.474 6.038 1.00 92.69 140 THR A O 1
ATOM 1169 N N . ILE A 1 141 ? 5.462 8.383 6.086 1.00 91.06 141 ILE A N 1
ATOM 1170 C CA . ILE A 1 141 ? 4.650 9.401 6.741 1.00 91.06 141 ILE A CA 1
ATOM 1171 C C . ILE A 1 141 ? 4.260 8.817 8.096 1.00 91.06 141 ILE A C 1
ATOM 1173 O O . ILE A 1 141 ? 3.533 7.825 8.173 1.00 91.06 141 ILE A O 1
ATOM 1177 N N . LYS A 1 142 ? 4.796 9.410 9.164 1.00 87.62 142 LYS A N 1
ATOM 1178 C CA . LYS A 1 142 ? 4.509 9.007 10.545 1.00 87.62 142 LYS A CA 1
ATOM 1179 C C . LYS A 1 142 ? 3.151 9.550 10.991 1.00 87.62 142 LYS A C 1
ATOM 1181 O O . LYS A 1 142 ? 2.704 10.572 10.470 1.00 87.62 142 LYS A O 1
ATOM 1186 N N . GLU A 1 143 ? 2.563 8.921 11.997 1.00 80.88 143 GLU A N 1
ATOM 1187 C CA . GLU A 1 143 ? 1.286 9.307 12.615 1.00 80.88 143 GLU A CA 1
ATOM 1188 C C . GLU A 1 143 ? 1.192 10.789 13.019 1.00 80.88 143 GLU A C 1
ATOM 1190 O O . GLU A 1 143 ? 0.164 11.437 12.809 1.00 80.88 143 GLU A O 1
ATOM 1195 N N . ASP A 1 144 ? 2.304 11.359 13.485 1.00 83.12 144 ASP A N 1
ATOM 1196 C CA . ASP A 1 144 ? 2.395 12.746 13.947 1.00 83.12 144 ASP A CA 1
ATOM 1197 C C . ASP A 1 144 ? 2.628 13.772 12.834 1.00 83.12 144 ASP A C 1
ATOM 1199 O O . ASP A 1 144 ? 2.596 14.979 13.080 1.00 83.12 144 ASP A O 1
ATOM 1203 N N . SER A 1 145 ? 2.825 13.331 11.589 1.00 80.25 145 SER A N 1
ATOM 1204 C CA . SER A 1 145 ? 3.144 14.235 10.471 1.00 80.25 145 SER A CA 1
ATOM 1205 C C . SER A 1 145 ? 2.041 15.276 10.236 1.00 80.25 145 SER A C 1
ATOM 1207 O O . SER A 1 145 ? 2.318 16.399 9.812 1.00 80.25 145 SER A O 1
ATOM 1209 N N . PHE A 1 146 ? 0.793 14.928 10.565 1.00 78.44 146 PHE A N 1
ATOM 1210 C CA . PHE A 1 146 ? -0.374 15.802 10.421 1.00 78.44 146 PHE A CA 1
ATOM 1211 C C . PHE A 1 146 ? -0.474 16.897 11.487 1.00 78.44 146 PHE A C 1
ATOM 1213 O O . PHE A 1 146 ? -1.266 17.820 11.322 1.00 78.44 146 PHE A O 1
ATOM 1220 N N . LYS A 1 147 ? 0.329 16.824 12.558 1.00 82.38 147 LYS A N 1
ATOM 1221 C CA . LYS A 1 147 ? 0.453 17.911 13.543 1.00 82.38 147 LYS A CA 1
ATOM 1222 C C . LYS A 1 147 ? 1.229 19.102 12.968 1.00 82.38 147 LYS A C 1
ATOM 1224 O O . LYS A 1 147 ? 1.047 20.225 13.418 1.00 82.38 147 LYS A O 1
ATOM 1229 N N . ILE A 1 148 ? 2.092 18.849 11.978 1.00 82.44 148 ILE A N 1
ATOM 1230 C CA . ILE A 1 148 ? 3.046 19.825 11.429 1.00 82.44 148 ILE A CA 1
ATOM 1231 C C . ILE A 1 148 ? 2.601 20.326 10.048 1.00 82.44 148 ILE A C 1
ATOM 1233 O O . ILE A 1 148 ? 2.760 21.501 9.723 1.00 82.44 148 ILE A O 1
ATOM 1237 N N . LEU A 1 149 ? 2.055 19.441 9.208 1.00 84.44 149 LEU A N 1
ATOM 1238 C CA . LEU A 1 149 ? 1.630 19.763 7.846 1.00 84.44 149 LEU A CA 1
ATOM 1239 C C . LEU A 1 149 ? 0.185 19.333 7.602 1.00 84.44 149 LEU A C 1
ATOM 1241 O O . LEU A 1 149 ? -0.264 18.292 8.078 1.00 84.44 149 LEU A O 1
ATOM 1245 N N . SER A 1 150 ? -0.532 20.105 6.783 1.00 88.25 150 SER A N 1
ATOM 1246 C CA . SER A 1 150 ? -1.875 19.719 6.355 1.00 88.25 150 SER A CA 1
ATOM 1247 C C . SER A 1 150 ? -1.837 18.443 5.509 1.00 88.25 150 SER A C 1
ATOM 1249 O O . SER A 1 150 ? -0.892 18.199 4.750 1.00 88.25 150 SER A O 1
ATOM 1251 N N . LYS A 1 151 ? -2.912 17.648 5.591 1.00 87.12 151 LYS A N 1
ATOM 1252 C CA . LYS A 1 151 ? -3.094 16.437 4.776 1.00 87.12 151 LYS A CA 1
ATOM 1253 C C . LYS A 1 151 ? -2.872 16.698 3.288 1.00 87.12 151 LYS A C 1
ATOM 1255 O O . LYS A 1 151 ? -2.162 15.935 2.643 1.00 87.12 151 LYS A O 1
ATOM 1260 N N . GLN A 1 152 ? -3.420 17.801 2.774 1.00 90.19 152 GLN A N 1
ATOM 1261 C CA . GLN A 1 152 ? -3.290 18.156 1.363 1.00 90.19 152 GLN A CA 1
ATOM 1262 C C . GLN A 1 152 ? -1.835 18.441 0.979 1.00 90.19 152 GLN A C 1
ATOM 1264 O O . GLN A 1 152 ? -1.354 17.928 -0.024 1.00 90.19 152 GLN A O 1
ATOM 1269 N N . LYS A 1 153 ? -1.090 19.172 1.816 1.00 92.25 153 LYS A N 1
ATOM 1270 C CA . LYS A 1 153 ? 0.320 19.476 1.543 1.00 92.25 153 LYS A CA 1
ATOM 1271 C C . LYS A 1 153 ? 1.188 18.215 1.542 1.00 92.25 153 LYS A C 1
ATOM 1273 O O . LYS A 1 153 ? 2.068 18.085 0.693 1.00 92.25 153 LYS A O 1
ATOM 1278 N N . ILE A 1 154 ? 0.925 17.272 2.451 1.00 91.25 154 ILE A N 1
ATOM 1279 C CA . ILE A 1 154 ? 1.589 15.958 2.462 1.00 91.25 154 ILE A CA 1
ATOM 1280 C C . ILE A 1 154 ? 1.234 15.168 1.194 1.00 91.25 154 ILE A C 1
ATOM 1282 O O . ILE A 1 154 ? 2.127 14.614 0.549 1.00 91.25 154 ILE A O 1
ATOM 1286 N N . ALA A 1 155 ? -0.044 15.154 0.803 1.00 93.62 155 ALA A N 1
ATOM 1287 C CA . ALA A 1 155 ? -0.503 14.491 -0.413 1.00 93.62 155 ALA A CA 1
ATOM 1288 C C . ALA A 1 155 ? 0.183 15.063 -1.663 1.00 93.62 155 ALA A C 1
ATOM 1290 O O . ALA A 1 155 ? 0.699 14.306 -2.483 1.00 93.62 155 ALA A O 1
ATOM 1291 N N . ASP A 1 156 ? 0.257 16.387 -1.795 1.00 95.19 156 ASP A N 1
ATOM 1292 C CA . ASP A 1 156 ? 0.891 17.062 -2.931 1.00 95.19 156 ASP A CA 1
ATOM 1293 C C . ASP A 1 156 ? 2.393 16.760 -3.014 1.00 95.19 156 ASP A C 1
ATOM 1295 O O . ASP A 1 156 ? 2.911 16.444 -4.089 1.00 95.19 156 ASP A O 1
ATOM 1299 N N . GLN A 1 157 ? 3.089 16.760 -1.872 1.00 94.38 157 GLN A N 1
ATOM 1300 C CA . GLN A 1 157 ? 4.495 16.358 -1.806 1.00 94.38 157 GLN A CA 1
ATOM 1301 C C . GLN A 1 157 ? 4.697 14.901 -2.227 1.00 94.38 157 GLN A C 1
ATOM 1303 O O . GLN A 1 157 ? 5.639 14.601 -2.968 1.00 94.38 157 GLN A O 1
ATOM 1308 N N . LEU A 1 158 ? 3.829 13.992 -1.775 1.00 94.69 158 LEU A N 1
ATOM 1309 C CA . LEU A 1 158 ? 3.907 12.587 -2.155 1.00 94.69 158 LEU A CA 1
ATOM 1310 C C . LEU A 1 158 ? 3.607 12.395 -3.646 1.00 94.69 158 LEU A C 1
ATOM 1312 O O . LEU A 1 158 ? 4.354 11.683 -4.311 1.00 94.69 158 LEU A O 1
ATOM 1316 N N . LYS A 1 159 ? 2.587 13.066 -4.198 1.00 96.00 159 LYS A N 1
ATOM 1317 C CA . LYS A 1 159 ? 2.255 13.033 -5.635 1.00 96.00 159 LYS A CA 1
ATOM 1318 C C . LYS A 1 159 ? 3.441 13.483 -6.492 1.00 96.00 159 LYS A C 1
ATOM 1320 O O . LYS A 1 159 ? 3.788 12.810 -7.463 1.00 96.00 159 LYS A O 1
ATOM 1325 N N . ALA A 1 160 ? 4.111 14.570 -6.106 1.00 95.81 160 ALA A N 1
ATOM 1326 C CA . ALA A 1 160 ? 5.298 15.061 -6.806 1.00 95.81 160 ALA A CA 1
ATOM 1327 C C . ALA A 1 160 ? 6.466 14.059 -6.755 1.00 95.81 160 ALA A C 1
ATOM 1329 O O . ALA A 1 160 ? 7.096 13.791 -7.780 1.00 95.81 160 ALA A O 1
ATOM 1330 N N . LYS A 1 161 ? 6.730 13.468 -5.580 1.00 95.12 161 LYS A N 1
ATOM 1331 C CA . LYS A 1 161 ? 7.758 12.429 -5.397 1.00 95.12 161 LYS A CA 1
ATOM 1332 C C . LYS A 1 161 ? 7.455 11.178 -6.220 1.00 95.12 161 LYS A C 1
ATOM 1334 O O . LYS A 1 161 ? 8.320 10.728 -6.963 1.00 95.12 161 LYS A O 1
ATOM 1339 N N . LEU A 1 162 ? 6.221 10.675 -6.151 1.00 94.81 162 LEU A N 1
ATOM 1340 C CA . LEU A 1 162 ? 5.757 9.528 -6.931 1.00 94.81 162 LEU A CA 1
ATOM 1341 C C . LEU A 1 162 ? 5.947 9.768 -8.426 1.00 94.81 162 LEU A C 1
ATOM 1343 O O . LEU A 1 162 ? 6.566 8.952 -9.102 1.00 94.81 162 LEU A O 1
ATOM 1347 N N . ARG A 1 163 ? 5.478 10.912 -8.940 1.00 95.12 163 ARG A N 1
ATOM 1348 C CA . ARG A 1 163 ? 5.641 11.263 -10.354 1.00 95.12 163 ARG A CA 1
ATOM 1349 C C . ARG A 1 163 ? 7.110 11.275 -10.764 1.00 95.12 163 ARG A C 1
ATOM 1351 O O . ARG A 1 163 ? 7.450 10.689 -11.787 1.00 95.12 163 ARG A O 1
ATOM 1358 N N . LYS A 1 164 ? 7.971 11.916 -9.970 1.00 94.69 164 LYS A N 1
ATOM 1359 C CA . LYS A 1 164 ? 9.413 11.982 -10.237 1.00 94.69 164 LYS A CA 1
ATOM 1360 C C . LYS A 1 164 ? 10.042 10.590 -10.285 1.00 94.69 164 LYS A C 1
ATOM 1362 O O . LYS A 1 164 ? 10.743 10.283 -11.244 1.00 94.69 164 LYS A O 1
ATOM 1367 N N . ASP A 1 165 ? 9.786 9.763 -9.278 1.00 94.25 165 ASP A N 1
ATOM 1368 C CA . ASP A 1 165 ? 10.394 8.438 -9.161 1.00 94.25 165 ASP A CA 1
ATOM 1369 C C . ASP A 1 165 ? 9.918 7.488 -10.269 1.00 94.25 165 ASP A C 1
ATOM 1371 O O . ASP A 1 165 ? 10.726 6.763 -10.846 1.00 94.25 165 ASP A O 1
ATOM 1375 N N . ILE A 1 166 ? 8.629 7.524 -10.621 1.00 92.31 166 ILE A N 1
ATOM 1376 C CA . ILE A 1 166 ? 8.078 6.698 -11.705 1.00 92.31 166 ILE A CA 1
ATOM 1377 C C . ILE A 1 166 ? 8.675 7.112 -13.049 1.00 92.31 166 ILE A C 1
ATOM 1379 O O . ILE A 1 166 ? 9.112 6.252 -13.804 1.00 92.31 166 ILE A O 1
ATOM 1383 N N . VAL A 1 167 ? 8.744 8.415 -13.346 1.00 91.75 167 VAL A N 1
ATOM 1384 C CA . VAL A 1 167 ? 9.339 8.911 -14.601 1.00 91.75 167 VAL A CA 1
ATOM 1385 C C . VAL A 1 167 ? 10.827 8.567 -14.685 1.00 91.75 167 VAL A C 1
ATOM 1387 O O . VAL A 1 167 ? 11.296 8.148 -15.741 1.00 91.75 167 VAL A O 1
ATOM 1390 N N . MET A 1 168 ? 11.559 8.698 -13.576 1.00 89.00 168 MET A N 1
ATOM 1391 C CA . MET A 1 168 ? 12.969 8.316 -13.503 1.00 89.00 168 MET A CA 1
ATOM 1392 C C . MET A 1 168 ? 13.149 6.829 -13.822 1.00 89.00 168 MET A C 1
ATOM 1394 O O . MET A 1 168 ? 13.902 6.486 -14.730 1.00 89.00 168 MET A O 1
ATOM 1398 N N . ARG A 1 169 ? 12.393 5.950 -13.154 1.00 88.00 169 ARG A N 1
ATOM 1399 C CA . ARG A 1 169 ? 12.485 4.507 -13.396 1.00 88.00 169 ARG A CA 1
ATOM 1400 C C . ARG A 1 169 ? 12.042 4.113 -14.806 1.00 88.00 169 ARG A C 1
ATOM 1402 O O . ARG A 1 169 ? 12.656 3.238 -15.411 1.00 88.00 169 ARG A O 1
ATOM 1409 N N . ALA A 1 170 ? 11.015 4.768 -15.342 1.00 87.06 170 ALA A N 1
ATOM 1410 C CA . ALA A 1 170 ? 10.539 4.553 -16.706 1.00 87.06 170 ALA A CA 1
ATOM 1411 C C . ALA A 1 170 ? 11.641 4.801 -17.743 1.00 87.06 170 ALA A C 1
ATOM 1413 O O . ALA A 1 170 ? 11.756 4.060 -18.718 1.00 87.06 170 ALA A O 1
ATOM 1414 N N . SER A 1 171 ? 12.454 5.839 -17.524 1.00 87.56 171 SER A N 1
ATOM 1415 C CA . SER A 1 171 ? 13.587 6.169 -18.388 1.00 87.56 171 SER A CA 1
ATOM 1416 C C . SER A 1 171 ? 14.637 5.057 -18.382 1.00 87.56 171 SER A C 1
ATOM 1418 O O . SER A 1 171 ? 15.063 4.618 -19.451 1.00 87.56 171 SER A O 1
ATOM 1420 N N . ASP A 1 172 ? 15.007 4.557 -17.199 1.00 87.56 172 ASP A N 1
ATOM 1421 C CA . ASP A 1 172 ? 15.958 3.445 -17.063 1.00 87.56 172 ASP A CA 1
ATOM 1422 C C . ASP A 1 172 ? 15.437 2.187 -17.767 1.00 87.56 172 ASP A C 1
ATOM 1424 O O . ASP A 1 172 ? 16.147 1.565 -18.558 1.00 87.56 172 ASP A O 1
ATOM 1428 N N . TYR A 1 173 ? 14.167 1.845 -17.529 1.00 87.12 173 TYR A N 1
ATOM 1429 C CA . TYR A 1 173 ? 13.522 0.690 -18.147 1.00 87.12 173 TYR A CA 1
ATOM 1430 C C . TYR A 1 173 ? 13.495 0.813 -19.674 1.00 87.12 173 TYR A C 1
ATOM 1432 O O . TYR A 1 173 ? 13.866 -0.125 -20.377 1.00 87.12 173 TYR A O 1
ATOM 1440 N N . ARG A 1 174 ? 13.108 1.980 -20.206 1.00 87.25 174 ARG A N 1
ATOM 1441 C CA . ARG A 1 174 ? 13.065 2.236 -21.652 1.00 87.25 174 ARG A CA 1
ATOM 1442 C C . ARG A 1 174 ? 14.449 2.130 -22.289 1.00 87.25 174 ARG A C 1
ATOM 1444 O O . ARG A 1 174 ? 14.569 1.572 -23.373 1.00 87.25 174 ARG A O 1
ATOM 1451 N N . SER A 1 175 ? 15.487 2.622 -21.615 1.00 91.12 175 SER A N 1
ATOM 1452 C CA . SER A 1 175 ? 16.869 2.508 -22.090 1.00 91.12 175 SER A CA 1
ATOM 1453 C C . SER A 1 175 ? 17.319 1.049 -22.216 1.00 91.12 175 SER A C 1
ATOM 1455 O O . SER A 1 175 ? 17.919 0.668 -23.221 1.00 91.12 175 SER A O 1
ATOM 1457 N N . LEU A 1 176 ? 16.999 0.207 -21.228 1.00 90.31 176 LEU A N 1
ATOM 1458 C CA . LEU A 1 176 ? 17.311 -1.226 -21.278 1.00 90.31 176 LEU A CA 1
ATOM 1459 C C . LEU A 1 176 ? 16.465 -1.957 -22.331 1.00 90.31 176 LEU A C 1
ATOM 1461 O O . LEU A 1 176 ? 16.984 -2.798 -23.060 1.00 90.31 176 LEU A O 1
ATOM 1465 N N . TYR A 1 177 ? 15.190 -1.593 -22.469 1.00 87.62 177 TYR A N 1
ATOM 1466 C CA . TYR A 1 177 ? 14.310 -2.139 -23.501 1.00 87.62 177 TYR A CA 1
ATOM 1467 C C . TYR A 1 177 ? 14.852 -1.889 -24.915 1.00 87.62 177 TYR A C 1
ATOM 1469 O O . TYR A 1 177 ? 14.909 -2.811 -25.725 1.00 87.62 177 TYR A O 1
ATOM 1477 N N . GLU A 1 178 ? 15.294 -0.663 -25.215 1.00 89.12 178 GLU A N 1
ATOM 1478 C CA . GLU A 1 178 ? 15.880 -0.346 -26.524 1.00 89.12 178 GLU A CA 1
ATOM 1479 C C . GLU A 1 178 ? 17.189 -1.105 -26.781 1.00 89.12 178 GLU A C 1
ATOM 1481 O O . GLU A 1 178 ? 17.462 -1.472 -27.924 1.00 89.12 178 GLU A O 1
ATOM 1486 N N . GLN A 1 179 ? 17.977 -1.400 -25.738 1.00 89.75 179 GLN A N 1
ATOM 1487 C CA . GLN A 1 179 ? 19.168 -2.248 -25.866 1.00 89.75 179 GLN A CA 1
ATOM 1488 C C . GLN A 1 179 ? 18.795 -3.674 -26.279 1.00 89.75 179 GLN A C 1
ATOM 1490 O O . GLN A 1 179 ? 19.352 -4.176 -27.252 1.00 89.75 179 GLN A O 1
ATOM 1495 N N . ILE A 1 180 ? 17.812 -4.294 -25.614 1.00 88.06 180 ILE A N 1
ATOM 1496 C CA . ILE A 1 180 ? 17.313 -5.626 -26.001 1.00 88.06 180 ILE A CA 1
ATOM 1497 C C . ILE A 1 180 ? 16.760 -5.593 -27.420 1.00 88.06 180 ILE A C 1
ATOM 1499 O O . ILE A 1 180 ? 17.113 -6.437 -28.240 1.00 88.06 180 ILE A O 1
ATOM 1503 N N . ARG A 1 181 ? 15.928 -4.595 -27.740 1.00 87.19 181 ARG A N 1
ATOM 1504 C CA . ARG A 1 181 ? 15.336 -4.454 -29.072 1.00 87.19 181 ARG A CA 1
ATOM 1505 C C . ARG A 1 181 ? 16.409 -4.391 -30.155 1.00 87.19 181 ARG A C 1
ATOM 1507 O O . ARG A 1 181 ? 16.240 -5.008 -31.200 1.00 87.19 181 ARG A O 1
ATOM 1514 N N . LYS A 1 182 ? 17.507 -3.670 -29.910 1.00 88.25 182 LYS A N 1
ATOM 1515 C CA . LYS A 1 182 ? 18.632 -3.572 -30.845 1.00 88.25 182 LYS A CA 1
ATOM 1516 C C . LYS A 1 182 ? 19.363 -4.906 -31.011 1.00 88.25 182 LYS A C 1
ATOM 1518 O O . LYS A 1 182 ? 19.666 -5.256 -32.147 1.00 88.25 182 LYS A O 1
ATOM 1523 N N . ILE A 1 183 ? 19.616 -5.631 -29.920 1.00 86.94 183 ILE A N 1
ATOM 1524 C CA . ILE A 1 183 ? 20.260 -6.955 -29.959 1.00 86.94 183 ILE A CA 1
ATOM 1525 C C . ILE A 1 183 ? 19.401 -7.918 -30.782 1.00 86.94 183 ILE A C 1
ATOM 1527 O O . ILE A 1 183 ? 19.847 -8.405 -31.813 1.00 86.94 183 ILE A O 1
ATOM 1531 N N . VAL A 1 184 ? 18.126 -8.074 -30.416 1.00 85.56 184 VAL A N 1
ATOM 1532 C CA . VAL A 1 184 ? 17.189 -8.979 -31.105 1.00 85.56 184 VAL A CA 1
ATOM 1533 C C . VAL A 1 184 ? 17.010 -8.605 -32.578 1.00 85.56 184 VAL A C 1
ATOM 1535 O O . VAL A 1 184 ? 16.914 -9.481 -33.431 1.00 85.56 184 VAL A O 1
ATOM 1538 N N . TYR A 1 185 ? 16.983 -7.311 -32.907 1.00 86.00 185 TYR A N 1
ATOM 1539 C CA . TYR A 1 185 ? 16.889 -6.865 -34.299 1.00 86.00 185 TYR A CA 1
ATOM 1540 C C . TYR A 1 185 ? 18.151 -7.181 -35.116 1.00 86.00 185 TYR A C 1
ATOM 1542 O O . TYR A 1 185 ? 18.055 -7.401 -36.319 1.00 86.00 185 TYR A O 1
ATOM 1550 N N . THR A 1 186 ? 19.325 -7.177 -34.482 1.00 84.56 186 THR A N 1
ATOM 1551 C CA . THR A 1 186 ? 20.613 -7.385 -35.165 1.00 84.56 186 THR A CA 1
ATOM 1552 C C . THR A 1 186 ? 20.953 -8.868 -35.293 1.00 84.56 186 THR A C 1
ATOM 1554 O O . THR A 1 186 ? 21.456 -9.291 -36.328 1.00 84.56 186 THR A O 1
ATOM 1557 N N . GLU A 1 187 ? 20.669 -9.650 -34.256 1.00 81.94 187 GLU A N 1
ATOM 1558 C CA . GLU A 1 187 ? 21.156 -11.025 -34.094 1.00 81.94 187 GLU A CA 1
ATOM 1559 C C . GLU A 1 187 ? 20.024 -12.070 -34.127 1.00 81.94 187 GLU A C 1
ATOM 1561 O O . GLU A 1 187 ? 20.277 -13.271 -34.105 1.00 81.94 187 GLU A O 1
ATOM 1566 N N . GLY A 1 188 ? 18.763 -11.635 -34.222 1.00 77.31 188 GLY A N 1
ATOM 1567 C CA . GLY A 1 188 ? 17.592 -12.510 -34.189 1.00 77.31 188 GLY A CA 1
ATOM 1568 C C . GLY A 1 188 ? 17.158 -12.893 -32.769 1.00 77.31 188 GLY A C 1
ATOM 1569 O O . GLY A 1 188 ? 17.755 -12.499 -31.770 1.00 77.31 188 GLY A O 1
ATOM 1570 N N . PHE A 1 189 ? 16.071 -13.662 -32.662 1.00 73.06 189 PHE A N 1
ATOM 1571 C CA . PHE A 1 189 ? 15.519 -14.087 -31.364 1.00 73.06 189 PHE A CA 1
ATOM 1572 C C . PHE A 1 189 ? 16.396 -15.109 -30.624 1.00 73.06 189 PHE A C 1
ATOM 1574 O O . PHE A 1 189 ? 16.254 -15.258 -29.413 1.00 73.06 189 PHE A O 1
ATOM 1581 N N . GLU A 1 190 ? 17.318 -15.779 -31.317 1.00 71.81 190 GLU A N 1
ATOM 1582 C CA . GLU A 1 190 ? 18.273 -16.723 -30.714 1.00 71.81 190 GLU A CA 1
ATOM 1583 C C . GLU A 1 190 ? 19.307 -16.009 -29.825 1.00 71.81 190 GLU A C 1
ATOM 1585 O O . GLU A 1 190 ? 19.822 -16.586 -28.871 1.00 71.81 190 GLU A O 1
ATOM 1590 N N . ALA A 1 191 ? 19.513 -14.705 -30.036 1.00 72.56 191 ALA A N 1
ATOM 1591 C CA . ALA A 1 191 ? 20.377 -13.862 -29.213 1.00 72.56 191 ALA A CA 1
ATOM 1592 C C . ALA A 1 191 ? 19.835 -13.595 -27.799 1.00 72.56 191 ALA A C 1
ATOM 1594 O O . ALA A 1 191 ? 20.456 -12.886 -27.014 1.00 72.56 191 ALA A O 1
ATOM 1595 N N . VAL A 1 192 ? 18.669 -14.127 -27.424 1.00 71.31 192 VAL A N 1
ATOM 1596 C CA . VAL A 1 192 ? 18.183 -14.025 -26.038 1.00 71.31 192 VAL A CA 1
ATOM 1597 C C . VAL A 1 192 ? 19.093 -14.791 -25.070 1.00 71.31 192 VAL A C 1
ATOM 1599 O O . VAL A 1 192 ? 19.238 -14.375 -23.922 1.00 71.31 192 VAL A O 1
ATOM 1602 N N . GLU A 1 193 ? 19.764 -15.845 -25.541 1.00 73.12 193 GLU A N 1
ATOM 1603 C CA . GLU A 1 193 ? 20.770 -16.581 -24.764 1.00 73.12 193 GLU A CA 1
ATOM 1604 C C . GLU A 1 193 ? 22.156 -15.911 -24.781 1.00 73.12 193 GLU A C 1
ATOM 1606 O O . GLU A 1 193 ? 23.038 -16.298 -24.010 1.00 73.12 193 GLU A O 1
ATOM 1611 N N . ASP A 1 194 ? 22.343 -14.868 -25.601 1.00 81.88 194 ASP A N 1
ATOM 1612 C CA . ASP A 1 194 ? 23.595 -14.120 -25.667 1.00 81.88 194 ASP A CA 1
ATOM 1613 C C . ASP A 1 194 ? 23.926 -13.475 -24.298 1.00 81.88 194 ASP A C 1
ATOM 1615 O O . ASP A 1 194 ? 23.058 -12.861 -23.652 1.00 81.88 194 ASP A O 1
ATOM 1619 N N . PRO A 1 195 ? 25.184 -13.565 -23.819 1.00 84.38 195 PRO A N 1
ATOM 1620 C CA . PRO A 1 195 ? 25.590 -13.002 -22.533 1.00 84.38 195 PRO A CA 1
ATOM 1621 C C . PRO A 1 195 ? 25.299 -11.502 -22.361 1.00 84.38 195 PRO A C 1
ATOM 1623 O O . PRO A 1 195 ? 25.028 -11.055 -21.237 1.00 84.38 195 PRO A O 1
ATOM 1626 N N . MET A 1 196 ? 25.346 -10.711 -23.436 1.00 84.44 196 MET A N 1
ATOM 1627 C CA . MET A 1 196 ? 25.018 -9.286 -23.428 1.00 84.44 196 MET A CA 1
ATOM 1628 C C . MET A 1 196 ? 23.513 -9.085 -23.248 1.00 84.44 196 MET A C 1
ATOM 1630 O O . MET A 1 196 ? 23.112 -8.312 -22.371 1.00 84.44 196 MET A O 1
ATOM 1634 N N . CYS A 1 197 ? 22.686 -9.835 -23.979 1.00 85.62 197 CYS A N 1
ATOM 1635 C CA . CYS A 1 197 ? 21.230 -9.816 -23.822 1.00 85.62 197 CYS A CA 1
ATOM 1636 C C . CYS A 1 197 ? 20.810 -10.209 -22.399 1.00 85.62 197 CYS A C 1
ATOM 1638 O O . CYS A 1 197 ? 20.097 -9.467 -21.714 1.00 85.62 197 CYS A O 1
ATOM 1640 N N . MET A 1 198 ? 21.371 -11.306 -21.884 1.00 85.88 198 MET A N 1
ATOM 1641 C CA . MET A 1 198 ? 21.136 -11.771 -20.517 1.00 85.88 198 MET A CA 1
ATOM 1642 C C . MET A 1 198 ? 21.590 -10.759 -19.463 1.00 85.88 198 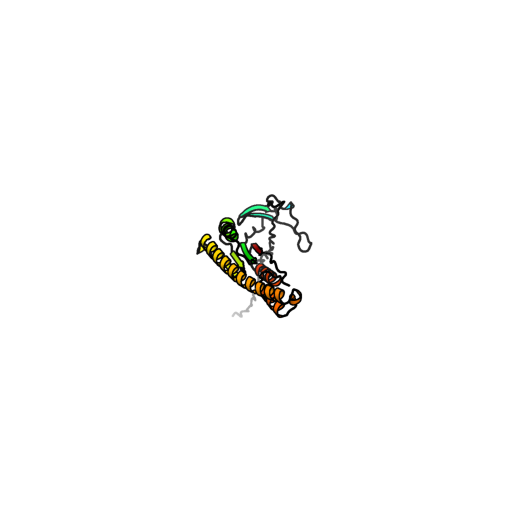MET A C 1
ATOM 1644 O O . MET A 1 198 ? 20.956 -10.613 -18.416 1.00 85.88 198 MET A O 1
ATOM 1648 N N . THR A 1 199 ? 22.663 -10.012 -19.721 1.00 90.50 199 THR A N 1
ATOM 1649 C CA . THR A 1 199 ? 23.104 -8.936 -18.824 1.00 90.50 199 THR A CA 1
ATOM 1650 C C . THR A 1 199 ? 22.087 -7.797 -18.767 1.00 90.50 199 THR A C 1
ATOM 1652 O O . THR A 1 199 ? 21.815 -7.277 -17.680 1.00 90.50 199 THR A O 1
ATOM 1655 N N . VAL A 1 200 ? 21.487 -7.421 -19.898 1.00 89.81 200 VAL A N 1
ATOM 1656 C CA . VAL A 1 200 ? 20.431 -6.399 -19.942 1.00 89.81 200 VAL A CA 1
ATOM 1657 C C . VAL A 1 200 ? 19.160 -6.898 -19.248 1.00 89.81 200 VAL A C 1
ATOM 1659 O O . VAL A 1 200 ? 18.614 -6.179 -18.411 1.00 89.81 200 VAL A O 1
ATOM 1662 N N . LEU A 1 201 ? 18.746 -8.146 -19.486 1.00 87.94 201 LEU A N 1
ATOM 1663 C CA . LEU A 1 201 ? 17.601 -8.768 -18.807 1.00 87.94 201 LEU A CA 1
ATOM 1664 C C . LEU A 1 201 ? 17.783 -8.817 -17.284 1.00 87.94 201 LEU A C 1
ATOM 1666 O O . LEU A 1 201 ? 16.878 -8.428 -16.545 1.00 87.94 201 LEU A O 1
ATOM 1670 N N . ARG A 1 202 ? 18.972 -9.195 -16.790 1.00 88.88 202 ARG A N 1
ATOM 1671 C CA . ARG A 1 202 ? 19.284 -9.156 -15.348 1.00 88.88 202 ARG A CA 1
ATOM 1672 C C . ARG A 1 202 ? 19.189 -7.743 -14.777 1.00 88.88 202 ARG A C 1
ATOM 1674 O O . ARG A 1 202 ? 18.655 -7.569 -13.683 1.00 88.88 202 ARG A O 1
ATOM 1681 N N . LYS A 1 203 ? 19.666 -6.729 -15.509 1.00 89.81 203 LYS A N 1
ATOM 1682 C CA . LYS A 1 203 ? 19.509 -5.324 -15.100 1.00 89.81 203 LYS A CA 1
ATOM 1683 C C . LYS A 1 203 ? 18.034 -4.941 -15.020 1.00 89.81 203 LYS A C 1
ATOM 1685 O O . LYS A 1 203 ? 17.648 -4.343 -14.025 1.00 89.81 203 LYS A O 1
ATOM 1690 N N . MET A 1 204 ? 17.213 -5.325 -16.001 1.00 87.56 204 MET A N 1
ATOM 1691 C CA . MET A 1 204 ? 15.768 -5.062 -15.982 1.00 87.56 204 MET A CA 1
ATOM 1692 C C . MET A 1 204 ? 15.074 -5.755 -14.806 1.00 87.56 204 MET A C 1
ATOM 1694 O O . MET A 1 204 ? 14.279 -5.116 -14.119 1.00 87.56 204 MET A O 1
ATOM 1698 N N . LYS A 1 205 ? 15.425 -7.013 -14.509 1.00 85.00 205 LYS A N 1
ATOM 1699 C CA . LYS A 1 205 ? 14.935 -7.739 -13.327 1.00 85.00 205 LYS A CA 1
ATOM 1700 C C . LYS A 1 205 ? 15.303 -7.021 -12.030 1.00 85.00 205 LYS A C 1
ATOM 1702 O O . LYS A 1 205 ? 14.457 -6.848 -11.162 1.00 85.00 205 LYS A O 1
ATOM 1707 N N . ALA A 1 206 ? 16.533 -6.519 -11.919 1.00 85.38 206 ALA A N 1
ATOM 1708 C CA . ALA A 1 206 ? 16.977 -5.757 -10.751 1.00 85.38 206 ALA A CA 1
ATOM 1709 C C . ALA A 1 206 ? 16.212 -4.431 -10.553 1.00 85.38 206 ALA A C 1
ATOM 1711 O O . ALA A 1 206 ? 16.180 -3.909 -9.436 1.00 85.38 206 ALA A O 1
ATOM 1712 N N . LEU A 1 207 ? 15.581 -3.889 -11.605 1.00 82.88 207 LEU A N 1
ATOM 1713 C CA . LEU A 1 207 ? 14.722 -2.706 -11.502 1.00 82.88 207 LEU A CA 1
ATOM 1714 C C . LEU A 1 207 ? 13.335 -3.005 -10.909 1.00 82.88 207 LEU A C 1
ATOM 1716 O O . LEU A 1 207 ? 12.668 -2.062 -10.478 1.00 82.88 207 LEU A O 1
ATOM 1720 N N . GLN A 1 208 ? 12.896 -4.268 -10.886 1.00 80.88 208 GLN A N 1
ATOM 1721 C CA . GLN A 1 208 ? 11.602 -4.659 -10.324 1.00 80.88 208 GLN A CA 1
ATOM 1722 C C . GLN A 1 208 ? 11.631 -4.530 -8.798 1.00 80.88 208 GLN A C 1
ATOM 1724 O O . GLN A 1 208 ? 12.561 -4.992 -8.135 1.00 80.88 208 GLN A O 1
ATOM 1729 N N . GLN A 1 209 ? 10.611 -3.905 -8.215 1.00 74.62 209 GLN A N 1
ATOM 1730 C CA . GLN A 1 209 ? 10.424 -3.813 -6.764 1.00 74.62 209 GLN A CA 1
ATOM 1731 C C . GLN A 1 209 ? 9.658 -4.998 -6.190 1.00 74.62 209 GLN A C 1
ATOM 1733 O O . GLN A 1 209 ? 9.748 -5.265 -4.992 1.00 74.62 209 GLN A O 1
ATOM 1738 N N . VAL A 1 210 ? 8.915 -5.706 -7.033 1.00 80.25 210 VAL A N 1
ATOM 1739 C CA . VAL A 1 210 ? 8.114 -6.854 -6.626 1.00 80.25 210 VAL A CA 1
ATOM 1740 C C . VAL A 1 210 ? 8.811 -8.133 -7.058 1.00 80.25 210 VAL A C 1
ATOM 1742 O O . VAL A 1 210 ? 8.745 -8.533 -8.214 1.00 80.25 210 VAL A O 1
ATOM 1745 N N . ASP A 1 211 ? 9.448 -8.781 -6.090 1.00 82.94 211 ASP A N 1
ATOM 1746 C CA . ASP A 1 211 ? 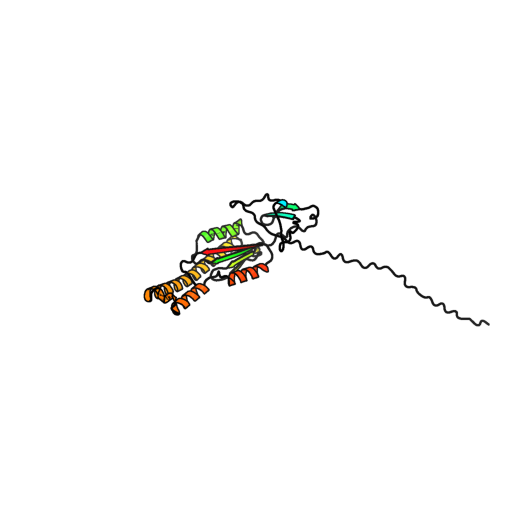9.887 -10.168 -6.176 1.00 82.94 211 ASP A CA 1
ATOM 1747 C C . ASP A 1 211 ? 9.539 -10.899 -4.870 1.00 82.94 211 ASP A C 1
ATOM 1749 O O . ASP A 1 211 ? 9.191 -10.278 -3.858 1.00 82.94 211 ASP A O 1
ATOM 1753 N N . VAL A 1 212 ? 9.611 -12.231 -4.896 1.00 81.62 212 VAL A N 1
ATOM 1754 C CA . VAL A 1 212 ? 9.250 -13.081 -3.752 1.00 81.62 212 VAL A CA 1
ATOM 1755 C C . VAL A 1 212 ? 10.081 -12.741 -2.512 1.00 81.62 212 VAL A C 1
ATOM 1757 O O . VAL A 1 212 ? 9.532 -12.655 -1.415 1.00 81.62 212 VAL A O 1
ATOM 1760 N N . SER A 1 213 ? 11.383 -12.494 -2.665 1.00 85.38 213 SER A N 1
ATOM 1761 C CA . SER A 1 213 ? 12.272 -12.171 -1.547 1.00 85.38 213 SER A CA 1
ATOM 1762 C C . SER A 1 213 ? 11.904 -10.827 -0.917 1.00 85.38 213 SER A C 1
ATOM 1764 O O . SER A 1 213 ? 11.765 -10.733 0.301 1.00 85.38 213 SER A O 1
ATOM 1766 N N . LYS A 1 214 ? 11.686 -9.787 -1.727 1.00 84.62 214 LYS A N 1
ATOM 1767 C CA . LYS A 1 214 ? 11.304 -8.446 -1.257 1.00 84.62 214 LYS A CA 1
ATOM 1768 C C . LYS A 1 214 ? 9.939 -8.443 -0.581 1.00 84.62 214 LYS A C 1
ATOM 1770 O O . LYS A 1 214 ? 9.782 -7.811 0.463 1.00 84.62 214 LYS A O 1
ATOM 1775 N N . LEU A 1 215 ? 8.962 -9.167 -1.130 1.00 85.56 215 LEU A N 1
ATOM 1776 C CA . LEU A 1 215 ? 7.649 -9.319 -0.500 1.00 85.56 215 LEU A CA 1
ATOM 1777 C C . LEU A 1 215 ? 7.733 -10.098 0.817 1.00 85.56 215 LEU A C 1
ATOM 1779 O O . LEU A 1 215 ? 7.067 -9.724 1.779 1.00 85.56 215 LEU A O 1
ATOM 1783 N N . THR A 1 216 ? 8.585 -11.122 0.890 1.00 88.88 216 THR A N 1
ATOM 1784 C CA . THR A 1 216 ? 8.817 -11.883 2.127 1.00 88.88 216 THR A CA 1
ATOM 1785 C C . THR A 1 216 ? 9.451 -10.998 3.198 1.00 88.88 216 THR A C 1
ATOM 1787 O O . THR A 1 216 ? 8.959 -10.935 4.319 1.00 88.88 216 THR A O 1
ATOM 1790 N N . GLN A 1 217 ? 10.479 -10.221 2.847 1.00 88.38 217 GLN A N 1
ATOM 1791 C CA . GLN A 1 217 ? 11.098 -9.255 3.761 1.00 88.38 217 GLN A CA 1
ATOM 1792 C C . GLN A 1 217 ? 10.108 -8.179 4.223 1.00 88.38 217 GLN A C 1
ATOM 1794 O O . GLN A 1 217 ? 10.100 -7.801 5.396 1.00 88.38 217 GLN A O 1
ATOM 1799 N N . LEU A 1 218 ? 9.244 -7.697 3.322 1.00 88.94 218 LEU A N 1
ATOM 1800 C CA . LEU A 1 218 ? 8.164 -6.786 3.685 1.00 88.94 218 LEU A CA 1
ATOM 1801 C C . LEU A 1 218 ? 7.220 -7.445 4.696 1.00 88.94 218 LEU A C 1
ATOM 1803 O O . LEU A 1 218 ? 6.923 -6.822 5.714 1.00 88.94 218 LEU A O 1
ATOM 1807 N N . ALA A 1 219 ? 6.791 -8.685 4.454 1.00 89.19 219 ALA A N 1
ATOM 1808 C CA . ALA A 1 219 ? 5.919 -9.426 5.358 1.00 89.19 219 ALA A CA 1
ATOM 1809 C C . ALA A 1 219 ? 6.552 -9.604 6.748 1.00 89.19 219 ALA A C 1
ATOM 1811 O O . ALA A 1 219 ? 5.895 -9.313 7.744 1.00 89.19 219 ALA A O 1
ATOM 1812 N N . GLU A 1 220 ? 7.832 -9.977 6.828 1.00 91.06 220 GLU A N 1
ATOM 1813 C CA . GLU A 1 220 ? 8.558 -10.083 8.102 1.00 91.06 220 GLU A CA 1
ATOM 1814 C C . GLU A 1 220 ? 8.642 -8.739 8.835 1.00 91.06 220 GLU A C 1
ATOM 1816 O O . GLU A 1 220 ? 8.318 -8.650 10.019 1.00 91.06 220 GLU A O 1
ATOM 1821 N N . SER A 1 221 ? 8.975 -7.654 8.127 1.00 88.75 221 SER A N 1
ATOM 1822 C CA . SER A 1 221 ? 8.996 -6.313 8.732 1.00 88.75 221 SER A CA 1
ATOM 1823 C C . SER A 1 221 ? 7.618 -5.877 9.235 1.00 88.75 221 SER A C 1
ATOM 1825 O O . SER A 1 221 ? 7.489 -5.180 10.242 1.00 88.75 221 SER A O 1
ATOM 1827 N N . LEU A 1 222 ? 6.566 -6.311 8.541 1.00 88.56 222 LEU A N 1
ATOM 1828 C CA . LEU A 1 222 ? 5.196 -6.010 8.898 1.00 88.56 222 LEU A CA 1
ATOM 1829 C C . LEU A 1 222 ? 4.756 -6.793 10.129 1.00 88.56 222 LEU A C 1
ATOM 1831 O O . LEU A 1 222 ? 4.043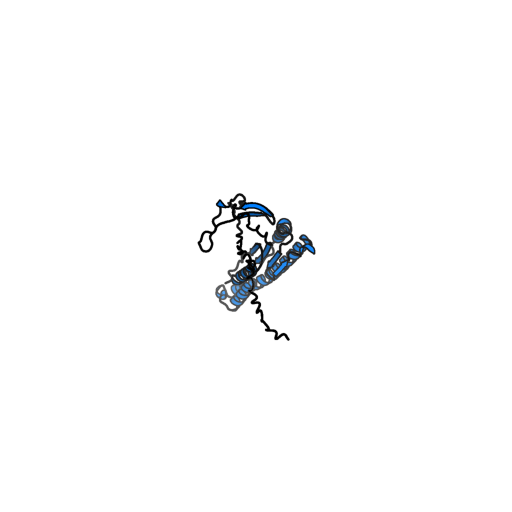 -6.208 10.934 1.00 88.56 222 LEU A O 1
ATOM 1835 N N . LYS A 1 223 ? 5.196 -8.039 10.338 1.00 87.31 223 LYS A N 1
ATOM 1836 C CA . LYS A 1 223 ? 4.888 -8.809 11.560 1.00 87.31 223 LYS A CA 1
ATOM 1837 C C . LYS A 1 223 ? 5.331 -8.089 12.836 1.00 87.31 223 LYS A C 1
ATOM 1839 O O . LYS A 1 223 ? 4.636 -8.172 13.836 1.00 87.31 223 LYS A O 1
ATOM 1844 N N . GLN A 1 224 ? 6.430 -7.335 12.775 1.00 86.75 224 GLN A N 1
ATOM 1845 C CA . GLN A 1 224 ? 6.972 -6.577 13.912 1.00 86.75 224 GLN A CA 1
ATOM 1846 C C . 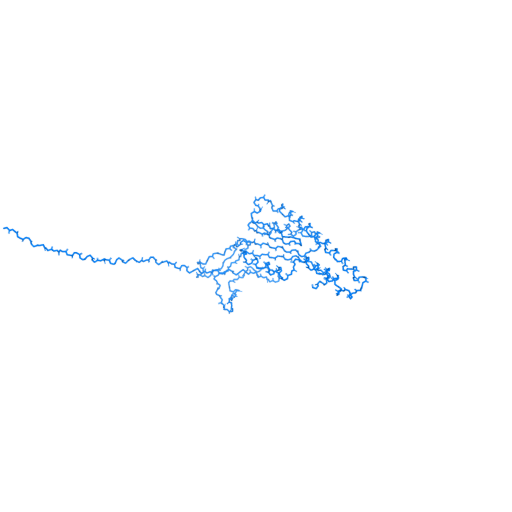GLN A 1 224 ? 6.272 -5.236 14.167 1.00 86.75 224 GLN A C 1
ATOM 1848 O O . GLN A 1 224 ? 6.498 -4.601 15.190 1.00 86.75 224 GLN A O 1
ATOM 1853 N N . THR A 1 225 ? 5.466 -4.755 13.221 1.00 84.56 225 THR A N 1
ATOM 1854 C CA . THR A 1 225 ? 4.718 -3.506 13.407 1.00 84.56 225 THR A CA 1
ATOM 1855 C C . THR A 1 225 ? 3.489 -3.801 14.268 1.00 84.56 225 THR A C 1
ATOM 1857 O O . THR A 1 225 ? 2.826 -4.808 14.049 1.00 84.56 225 THR A O 1
ATOM 1860 N N . GLU A 1 226 ? 3.117 -2.951 15.213 1.00 83.19 226 GLU A N 1
ATOM 1861 C CA . GLU A 1 226 ? 1.831 -3.109 15.905 1.00 83.19 226 GLU A CA 1
ATOM 1862 C C . GLU A 1 226 ? 0.679 -2.602 15.031 1.00 83.19 226 GLU A C 1
ATOM 1864 O O . GLU A 1 226 ? 0.874 -1.794 14.124 1.00 83.19 226 GLU A O 1
ATOM 1869 N N . GLY A 1 227 ? -0.532 -3.088 15.277 1.00 82.56 227 GLY A N 1
ATOM 1870 C CA . GLY A 1 227 ? -1.732 -2.563 14.642 1.00 82.56 227 GLY A CA 1
ATOM 1871 C C . GLY A 1 227 ? -2.119 -3.134 13.275 1.00 82.56 227 GLY A C 1
ATOM 1872 O O . GLY A 1 227 ? -1.454 -4.004 12.705 1.00 82.56 227 GLY A O 1
ATOM 1873 N N . GLN A 1 228 ? -3.251 -2.652 12.748 1.00 84.38 228 GLN A N 1
ATOM 1874 C CA . GLN A 1 228 ? -3.846 -3.131 11.498 1.00 84.38 228 GLN A CA 1
ATOM 1875 C C . GLN A 1 228 ? -2.978 -2.748 10.300 1.00 84.38 228 GLN A C 1
ATOM 1877 O O . GLN A 1 228 ? -2.638 -1.581 10.106 1.00 84.38 228 GLN A O 1
ATOM 1882 N N . LYS A 1 229 ? -2.655 -3.726 9.453 1.00 89.38 229 LYS A N 1
ATOM 1883 C CA . LYS A 1 229 ? -1.781 -3.545 8.287 1.00 89.38 229 LYS A CA 1
ATOM 1884 C C . LYS A 1 229 ? -2.619 -3.570 7.020 1.00 89.38 229 LYS A C 1
ATOM 1886 O O . LYS A 1 229 ? -3.358 -4.521 6.772 1.00 89.38 229 LYS A O 1
ATOM 1891 N N . HIS A 1 230 ? -2.489 -2.538 6.200 1.00 90.75 230 HIS A N 1
ATOM 1892 C CA . HIS A 1 230 ? -3.192 -2.419 4.929 1.00 90.75 230 HIS A CA 1
ATOM 1893 C C . HIS A 1 230 ? -2.181 -2.275 3.796 1.00 90.75 230 HIS A C 1
ATOM 1895 O O . HIS A 1 230 ? -1.645 -1.189 3.579 1.00 90.75 230 HIS A O 1
ATOM 1901 N N . VAL A 1 231 ? -1.922 -3.367 3.076 1.00 92.94 231 VAL A N 1
ATOM 1902 C CA . VAL A 1 231 ? -0.965 -3.387 1.964 1.00 92.94 231 VAL A CA 1
ATOM 1903 C C . VAL A 1 231 ? -1.709 -3.264 0.637 1.00 92.94 231 VAL A C 1
ATOM 1905 O O . VAL A 1 231 ? -2.618 -4.041 0.356 1.00 92.94 231 VAL A O 1
ATOM 1908 N N . PHE A 1 232 ? -1.307 -2.299 -0.185 1.00 93.62 232 PHE A N 1
ATOM 1909 C CA . PHE A 1 232 ? -1.822 -2.090 -1.533 1.00 93.62 232 PHE A CA 1
ATOM 1910 C C . PHE A 1 232 ? -0.679 -2.181 -2.536 1.00 93.62 232 PHE A C 1
ATOM 1912 O O . PHE A 1 232 ? 0.275 -1.403 -2.472 1.00 93.62 232 PHE A O 1
ATOM 1919 N N . LEU A 1 233 ? -0.799 -3.119 -3.474 1.00 92.31 233 LEU A N 1
ATOM 1920 C CA . LEU A 1 233 ? 0.113 -3.257 -4.599 1.00 92.31 233 LEU A CA 1
ATOM 1921 C C . LEU A 1 233 ? -0.499 -2.597 -5.838 1.00 92.31 233 LEU A C 1
ATOM 1923 O O . LEU A 1 233 ? -1.515 -3.045 -6.364 1.00 92.31 233 LEU A O 1
ATOM 1927 N N . PHE A 1 234 ? 0.149 -1.540 -6.312 1.00 92.06 234 PHE A N 1
ATOM 1928 C CA . PHE A 1 234 ? -0.128 -0.914 -7.595 1.00 92.06 234 PHE A CA 1
ATOM 1929 C C . PHE A 1 234 ? 0.807 -1.540 -8.620 1.00 92.06 234 PHE A C 1
ATOM 1931 O O . PHE A 1 234 ? 2.012 -1.299 -8.581 1.00 92.06 234 PHE A O 1
ATOM 1938 N N . TYR A 1 235 ? 0.255 -2.360 -9.509 1.00 89.38 235 TYR A N 1
AT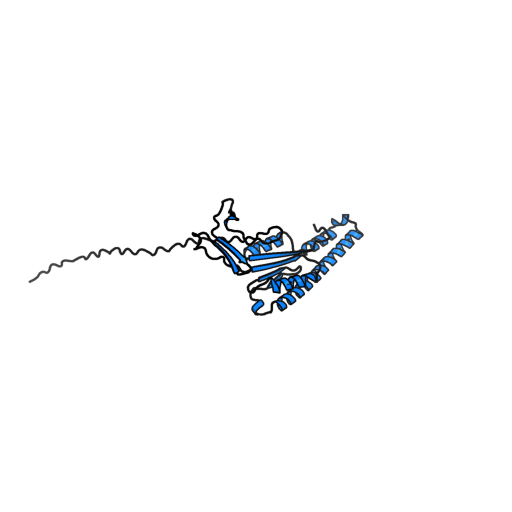OM 1939 C CA . TYR A 1 235 ? 1.028 -3.151 -10.461 1.00 89.38 235 TYR A CA 1
ATOM 1940 C C . TYR A 1 235 ? 0.642 -2.819 -11.902 1.00 89.38 235 TYR A C 1
ATOM 1942 O O . TYR A 1 235 ? -0.541 -2.768 -12.243 1.00 89.38 235 TYR A O 1
ATOM 1950 N N . GLN A 1 236 ? 1.645 -2.631 -12.757 1.00 86.25 236 GLN A N 1
ATOM 1951 C CA . GLN A 1 236 ? 1.488 -2.492 -14.200 1.00 86.25 236 GLN A CA 1
ATOM 1952 C C . GLN A 1 236 ? 2.166 -3.679 -14.887 1.00 86.25 236 GLN A C 1
ATOM 1954 O O . GLN A 1 236 ? 3.379 -3.861 -14.775 1.00 86.25 236 GLN A O 1
ATOM 1959 N N . LYS A 1 237 ? 1.378 -4.477 -15.620 1.00 80.56 237 LYS A N 1
ATOM 1960 C CA . LYS A 1 237 ? 1.885 -5.642 -16.355 1.00 80.56 237 LYS A CA 1
ATOM 1961 C C . LYS A 1 237 ? 2.955 -5.211 -17.361 1.00 80.56 237 LYS A C 1
ATOM 1963 O O . LYS A 1 237 ? 2.728 -4.304 -18.162 1.00 80.56 237 LYS A O 1
ATOM 1968 N N . GLN A 1 238 ? 4.100 -5.886 -17.322 1.00 69.25 238 GLN A N 1
ATOM 1969 C CA . GLN A 1 238 ? 5.176 -5.698 -18.293 1.00 69.25 238 GLN A CA 1
ATOM 1970 C C . GLN A 1 238 ? 4.867 -6.476 -19.578 1.00 69.25 238 GLN A C 1
ATOM 1972 O O . GLN A 1 238 ? 4.251 -7.542 -19.542 1.00 69.25 238 GLN A O 1
ATOM 1977 N N . SER A 1 239 ? 5.268 -5.923 -20.722 1.00 62.81 239 SER A N 1
ATOM 1978 C CA . SER A 1 239 ? 5.070 -6.538 -22.040 1.00 62.81 239 SER A CA 1
ATOM 1979 C C . SER A 1 239 ? 6.131 -7.583 -22.390 1.00 62.81 239 SER A C 1
ATOM 1981 O O . SER A 1 239 ? 5.866 -8.439 -23.228 1.00 62.81 239 SER A O 1
ATOM 1983 N N . LEU A 1 240 ? 7.310 -7.531 -21.760 1.00 63.41 240 LEU A N 1
ATOM 1984 C CA . LEU A 1 240 ? 8.380 -8.501 -21.975 1.00 63.41 240 LEU A CA 1
ATOM 1985 C C . LEU A 1 240 ? 8.362 -9.588 -20.894 1.00 63.41 240 LEU A C 1
ATOM 1987 O O . LEU A 1 240 ? 8.265 -9.250 -19.711 1.00 63.41 240 LEU A O 1
ATOM 1991 N N . PRO A 1 241 ? 8.512 -10.871 -21.264 1.00 57.12 241 PRO A N 1
ATOM 1992 C CA . PRO A 1 241 ? 8.826 -11.911 -20.301 1.00 57.12 241 PRO A CA 1
ATOM 1993 C C . PRO A 1 241 ? 10.268 -11.700 -19.824 1.00 57.12 241 PRO A C 1
ATOM 1995 O O . PRO A 1 241 ? 11.219 -11.918 -20.570 1.00 57.12 241 PRO A O 1
ATOM 1998 N N . ILE A 1 242 ? 10.429 -11.219 -18.592 1.00 58.72 242 ILE A N 1
ATOM 1999 C CA . ILE A 1 242 ? 11.733 -11.165 -17.927 1.00 58.72 242 ILE A CA 1
ATOM 2000 C C . ILE A 1 242 ? 11.912 -12.503 -17.188 1.00 58.72 242 ILE A C 1
ATOM 2002 O O . ILE A 1 242 ? 11.036 -12.833 -16.384 1.00 58.72 242 ILE A O 1
ATOM 2006 N N . PRO A 1 243 ? 12.976 -13.278 -17.469 1.00 53.41 243 PRO A N 1
ATOM 2007 C CA . PRO A 1 243 ? 13.242 -14.559 -16.807 1.00 53.41 243 PRO A CA 1
ATOM 2008 C C . PRO A 1 243 ? 13.566 -14.389 -15.316 1.00 53.41 243 PRO A C 1
ATOM 2010 O O . PRO A 1 243 ? 14.084 -13.325 -14.910 1.00 53.41 243 PRO A O 1
#

Radius of gyration: 33.04 Å; Cα contacts (8 Å, |Δi|>4): 232; chains: 1; bounding box: 51×48×144 Å

Secondary structure (DSSP, 8-state):
----------------------------------------EETTEEP----GGG--EEETTEEEPP-EEEEEETTEEEEEEE-GGGGGSPPP--PPEEEEEEEE-SS--THHHHHHHHIIIII--TT-EEEEE-SS-EEEE-TTHHHHS-HHHHHHHHHHHHHHHHHHHHHHHHHHHHHHHHHHHHH-GGGGGSHHHHHHHHHHHHT-S--HHHHHHHHHHHHTS-SEEEEEEEE---SS---

Sequence (243 aa):
MKKGTIIIFIFLLMPTLSNYALPQEEHVERVVSIEVPVRVYKKGHFIRDLSIHDFLLHEDGVQQKIDAVYLIKKKTIEREEKHEEAVKTREPEIASRNFVFVFEIHTYLPKLNEVMDYFFNKVMLPGDSLKVYTPVRAYTIKEDSFKILSKQKIADQLKAKLRKDIVMRASDYRSLYEQIRKIVYTEGFEAVEDPMCMTVLRKMKALQQVDVSKLTQLAESLKQTEGQKHVFLFYQKQSLPIP

pLDDT: mean 80.34, std 17.19, range [34.06, 96.0]

Solvent-accessible surface area (backbone atoms only — not comparable to full-atom values): 15256 Å² total; per-residue (Å²): 136,88,82,84,80,86,79,84,81,81,81,79,80,75,79,78,82,74,84,73,76,70,80,76,75,78,78,72,74,76,76,77,82,80,84,80,92,80,85,55,66,60,96,87,40,78,64,84,82,76,56,70,86,77,60,85,50,65,57,97,85,42,79,47,87,80,51,66,43,71,47,72,53,100,85,43,78,79,44,77,50,64,44,84,88,32,73,80,57,77,77,81,75,79,49,46,41,36,37,34,41,38,36,42,45,60,69,78,56,76,66,53,54,57,53,48,51,46,37,52,72,74,67,58,53,92,58,32,32,39,37,36,37,47,51,72,50,78,48,76,45,54,40,66,49,62,82,81,40,57,62,66,61,53,46,53,54,48,51,53,49,52,50,50,32,19,51,53,46,27,51,56,52,51,56,46,49,52,51,48,52,50,48,37,71,73,62,37,79,76,38,60,77,35,70,68,42,44,50,45,49,52,53,55,54,69,58,54,67,78,46,74,67,54,51,48,53,49,50,56,58,51,69,76,49,79,48,48,77,47,80,44,78,45,76,55,89,72,93,67,92,74,131

Mean predicted aligned error: 13.01 Å

Foldseek 3Di:
DDDDDDDDDDPPPDPDPDPPPDPPPPPPVPPPPDDDDDWDDDPNHTDQPDDPVNDWDDDPNHTDDDAKDFRDDQQDTPDIDGDPVCPVPDDDDSWAEEEEEEEQAQDDDPCVLVVLVCCLPPPDDQRHKYWYHALAGIDIDGSCNCVPDPSVVVSVVVSVVNNVRSPVLNVVLVVLVVVLVVQCVVPNPVCCPPPSVLVSLVVNVVSGCDDPVNVVVVVVVVVPDIGHYHYDYHHDDDPDPRD

Nearest PDB structures (foldseek):
  7kzi-assembly2_B  TM=2.829E-01  e=8.313E+00  Escherichia coli K-12